Protein AF-A0A0M3QW83-F1 (afdb_monomer)

pLDDT: mean 74.71, std 22.32, range [35.09, 98.62]

Nearest PDB structures (foldseek):
  8xjg-assembly1_A  TM=4.119E-01  e=3.537E+00  Vibrio parahaemolyticus

Solvent-accessible surface area (backbone atoms only — not comparable to full-atom values): 17773 Å² total; per-residue (Å²): 131,86,78,80,81,81,48,72,65,58,54,50,51,52,52,53,48,53,60,75,64,56,71,90,42,79,88,44,48,68,60,48,36,52,51,48,39,53,52,42,42,74,74,66,51,73,90,71,43,51,70,57,52,54,51,51,50,52,53,50,52,49,52,48,53,54,50,50,53,49,28,70,74,67,72,46,96,74,73,91,52,88,60,48,66,61,51,49,50,49,57,68,72,37,82,68,80,78,79,60,81,88,68,77,71,81,79,75,80,76,78,83,85,78,86,81,93,78,86,90,79,89,79,83,85,81,88,78,91,76,90,80,80,90,86,80,92,78,88,80,82,81,81,78,86,76,84,78,77,83,76,80,91,75,79,82,88,80,78,79,82,77,80,79,75,81,76,80,75,74,81,74,77,74,75,87,74,77,76,77,80,78,86,68,90,69,77,93,80,78,80,84,82,80,78,89,84,75,76,91,86,73,75,86,64,61,62,67,62,58,52,55,56,49,53,53,52,50,50,54,50,53,51,52,53,50,53,53,51,53,52,52,52,53,52,52,52,54,52,49,54,51,51,53,52,52,51,53,51,51,53,52,49,53,52,50,52,54,54,53,62,72,75,110

Radius of gyration: 35.21 Å; Cα contacts (8 Å, |Δi|>4): 56; chains: 1; bounding box: 64×101×92 Å

InterPro domains:
  IPR044822 Myb/SANT-like DNA-binding domain 4 [PF13837] (3-89)

Secondary structure (DSSP, 8-state):
-PPP---HHHHHHHHHHHHHH--S-GGGHHHHHHHHHHHHHHTT--S--HHHHHHHHHHHHHHHHHHHHHHHHHT-S----TTHHHHHHHHHHSGGGGTSGGG------------------------------------------------------------------------S-----------TTSSSSSSSSS-TTS----HHHHHHHHHHHHHHHHHHHHHHHHHHHHHHHHHHHHHHHHHHHHHHHHHHHHHHHTT-

Structure (mmCIF, N/CA/C/O backbone):
data_AF-A0A0M3QW83-F1
#
_entry.id   AF-A0A0M3QW83-F1
#
loop_
_atom_site.group_PDB
_atom_site.id
_atom_site.type_symbol
_atom_site.label_atom_id
_atom_site.label_alt_id
_atom_site.label_comp_id
_atom_site.label_asym_id
_atom_site.label_entity_id
_atom_site.label_seq_id
_atom_site.pdbx_PDB_ins_code
_atom_site.Cartn_x
_atom_site.Cartn_y
_atom_site.Cartn_z
_atom_site.occupancy
_atom_site.B_iso_or_equiv
_atom_site.auth_seq_id
_atom_site.auth_comp_id
_atom_site.auth_asym_id
_atom_site.auth_atom_id
_atom_site.pdbx_PDB_model_num
ATOM 1 N N . MET A 1 1 ? -17.755 -19.428 21.125 1.00 67.44 1 MET A N 1
ATOM 2 C CA . MET A 1 1 ? -17.985 -18.164 20.384 1.00 67.44 1 MET A CA 1
ATOM 3 C C . MET A 1 1 ? -18.318 -18.515 18.945 1.00 67.44 1 MET A C 1
ATOM 5 O O . MET A 1 1 ? -17.541 -19.243 18.341 1.00 67.44 1 MET A O 1
ATOM 9 N N . MET A 1 2 ? -19.458 -18.065 18.415 1.00 77.12 2 MET A N 1
ATOM 10 C CA . MET A 1 2 ? -19.791 -18.289 17.003 1.00 77.12 2 MET A CA 1
ATOM 11 C C . MET A 1 2 ? -18.842 -17.475 16.113 1.00 77.12 2 MET A C 1
ATOM 13 O O . MET A 1 2 ? -18.560 -16.313 16.402 1.00 77.12 2 MET A O 1
ATOM 17 N N . SER A 1 3 ? -18.310 -18.100 15.063 1.00 85.75 3 SER A N 1
ATOM 18 C CA . SER A 1 3 ? -17.447 -17.423 14.093 1.00 85.75 3 SER A CA 1
ATOM 19 C C . SER A 1 3 ? -18.294 -16.489 13.224 1.00 85.75 3 SER A C 1
ATOM 21 O O . SER A 1 3 ? -19.297 -16.928 12.664 1.00 85.75 3 SER A O 1
ATOM 23 N N . HIS A 1 4 ? -17.911 -15.215 13.108 1.00 93.50 4 HIS A N 1
ATOM 24 C CA . HIS A 1 4 ? -18.598 -14.260 12.235 1.00 93.50 4 HIS A CA 1
ATOM 25 C C . HIS A 1 4 ? -18.466 -14.697 10.765 1.00 93.50 4 HIS A C 1
ATOM 27 O O . HIS A 1 4 ? -17.359 -14.953 10.278 1.00 93.50 4 HIS A O 1
ATOM 33 N N . LYS A 1 5 ? -19.601 -14.810 10.066 1.00 96.00 5 LYS A N 1
ATOM 34 C CA . LYS A 1 5 ? -19.665 -15.239 8.666 1.00 96.00 5 LYS A CA 1
ATOM 35 C C . LYS A 1 5 ? -19.574 -14.017 7.757 1.00 96.00 5 LYS A C 1
ATOM 37 O O . LYS A 1 5 ? -20.528 -13.265 7.649 1.00 96.00 5 LYS A O 1
ATOM 42 N N . TRP A 1 6 ? -18.438 -13.878 7.085 1.00 97.44 6 TRP A N 1
ATOM 43 C CA . TRP A 1 6 ? -18.170 -12.778 6.163 1.00 97.44 6 TRP A CA 1
ATOM 44 C C . TRP A 1 6 ? -18.958 -12.922 4.865 1.00 97.44 6 TRP A C 1
ATOM 46 O O . TRP A 1 6 ? -18.785 -13.907 4.138 1.00 97.44 6 TRP A O 1
ATOM 56 N N . SER A 1 7 ? -19.764 -11.919 4.542 1.00 97.62 7 SER A N 1
ATOM 57 C CA . SER A 1 7 ? -20.357 -11.762 3.220 1.00 97.62 7 SER A CA 1
ATOM 58 C C . SER A 1 7 ? -19.325 -11.271 2.195 1.00 97.62 7 SER A C 1
ATOM 60 O O . SER A 1 7 ? -18.239 -10.770 2.519 1.00 97.62 7 SER A O 1
ATOM 62 N N . ARG A 1 8 ? -19.678 -11.418 0.915 1.00 97.56 8 ARG A N 1
ATOM 63 C CA . ARG A 1 8 ? -18.885 -10.909 -0.211 1.00 97.56 8 ARG A CA 1
ATOM 64 C C . ARG A 1 8 ? -18.746 -9.384 -0.147 1.00 97.56 8 ARG A C 1
ATOM 66 O O . ARG A 1 8 ? -17.648 -8.866 -0.317 1.00 97.56 8 ARG A O 1
ATOM 73 N N . GLN A 1 9 ? -19.837 -8.689 0.174 1.00 97.81 9 GLN A N 1
ATOM 74 C CA . GLN A 1 9 ? -19.877 -7.231 0.282 1.00 97.81 9 GLN A CA 1
ATOM 75 C C . GLN A 1 9 ? -19.036 -6.712 1.453 1.00 97.81 9 GLN A C 1
ATOM 77 O O . GLN A 1 9 ? -18.244 -5.798 1.257 1.00 97.81 9 GLN A O 1
ATOM 82 N N . GLU A 1 10 ? -19.119 -7.334 2.632 1.00 97.88 10 GLU A N 1
ATOM 83 C CA . GLU A 1 10 ? -18.261 -6.971 3.773 1.00 97.88 10 GLU A CA 1
ATOM 84 C C . GLU A 1 10 ? -16.780 -7.211 3.470 1.00 97.88 10 GLU A C 1
ATOM 86 O O . GLU A 1 10 ? -15.928 -6.430 3.879 1.00 97.88 10 GLU A O 1
ATOM 91 N N . THR A 1 11 ? -16.459 -8.282 2.733 1.00 98.12 11 THR A N 1
ATOM 92 C CA . THR A 1 11 ? -15.077 -8.563 2.318 1.00 98.12 11 THR A CA 1
ATOM 93 C C . THR A 1 11 ? -14.560 -7.489 1.358 1.00 98.12 11 THR A C 1
ATOM 95 O O . THR A 1 11 ? -13.429 -7.035 1.511 1.00 98.12 11 THR A O 1
ATOM 98 N N . LYS A 1 12 ? -15.386 -7.055 0.399 1.00 97.69 12 LYS A N 1
ATOM 99 C CA . LYS A 1 12 ? -15.044 -5.969 -0.527 1.00 97.69 12 LYS A CA 1
ATOM 100 C C . LYS A 1 12 ? -14.844 -4.643 0.217 1.00 97.69 12 LYS A C 1
ATOM 102 O O . LYS A 1 12 ? -13.795 -4.027 0.072 1.00 97.69 12 LYS A O 1
ATOM 107 N N . MET A 1 13 ? -15.791 -4.283 1.083 1.00 97.44 13 MET A N 1
ATOM 108 C CA . MET A 1 13 ? -15.731 -3.079 1.919 1.00 97.44 13 MET A CA 1
ATOM 109 C C . MET A 1 13 ? -14.479 -3.063 2.801 1.00 97.44 13 MET A C 1
ATOM 111 O O . MET A 1 13 ? -13.807 -2.042 2.902 1.00 97.44 13 MET A O 1
ATOM 115 N N . LEU A 1 14 ? -14.117 -4.206 3.395 1.00 97.19 14 LEU A N 1
ATOM 116 C CA . LEU A 1 14 ? -12.880 -4.336 4.160 1.00 97.19 14 LEU A CA 1
ATOM 117 C C . LEU A 1 14 ? -11.655 -3.940 3.322 1.00 97.19 14 LEU A C 1
ATOM 119 O O . LEU A 1 14 ? -10.835 -3.152 3.786 1.00 97.19 14 LEU A O 1
ATOM 123 N N . LEU A 1 15 ? -11.519 -4.476 2.107 1.00 96.56 15 LEU A N 1
ATOM 124 C CA . LEU A 1 15 ? -10.373 -4.169 1.248 1.00 96.56 15 LEU A CA 1
ATOM 125 C C . LEU A 1 15 ? -10.360 -2.710 0.783 1.00 96.56 15 LEU A C 1
ATOM 127 O O . LEU A 1 15 ? -9.298 -2.094 0.779 1.00 96.56 15 LEU A O 1
ATOM 131 N N . GLU A 1 16 ? -11.517 -2.147 0.442 1.00 95.81 16 GLU A N 1
ATOM 132 C CA . GLU A 1 16 ? -11.637 -0.739 0.042 1.00 95.81 16 GLU A CA 1
ATOM 133 C C . GLU A 1 16 ? -11.193 0.20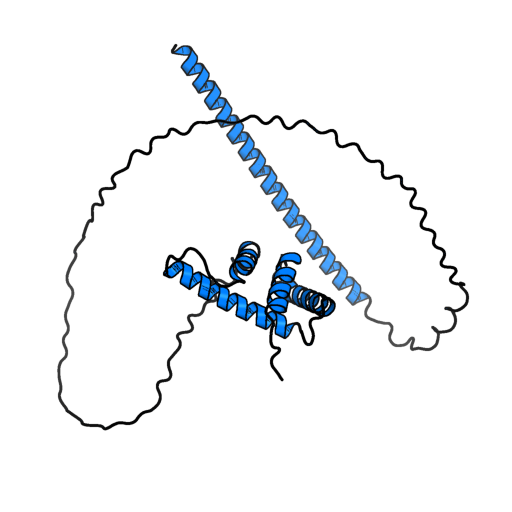6 1.166 1.00 95.81 16 GLU A C 1
ATOM 135 O O . GLU A 1 16 ? -10.403 1.115 0.923 1.00 95.81 16 GLU A O 1
ATOM 140 N N . MET A 1 17 ? -11.602 -0.052 2.414 1.00 95.94 17 MET A N 1
ATOM 141 C CA . MET A 1 17 ? -11.169 0.753 3.566 1.00 95.94 17 MET A CA 1
ATOM 142 C C . MET A 1 17 ? -9.668 0.626 3.830 1.00 95.94 17 MET A C 1
ATOM 144 O O . MET A 1 17 ? -8.999 1.598 4.173 1.00 95.94 17 MET A O 1
ATOM 148 N N . ILE A 1 18 ? -9.119 -0.575 3.659 1.00 93.94 18 ILE A N 1
ATOM 149 C CA . ILE A 1 18 ? -7.681 -0.829 3.791 1.00 93.94 18 ILE A CA 1
ATOM 150 C C . ILE A 1 18 ? -6.886 -0.017 2.760 1.00 93.94 18 ILE A C 1
ATOM 152 O O . ILE A 1 18 ? -5.864 0.567 3.117 1.00 93.94 18 ILE A O 1
ATOM 156 N N . ILE A 1 19 ? -7.369 0.041 1.516 1.00 92.81 19 ILE A N 1
ATOM 157 C CA . ILE A 1 19 ? -6.778 0.844 0.438 1.00 92.81 19 ILE A CA 1
ATOM 158 C C . ILE A 1 19 ? -6.888 2.339 0.759 1.00 92.81 19 ILE A C 1
ATOM 160 O O . ILE A 1 19 ? -5.887 3.048 0.703 1.00 92.81 19 ILE A O 1
ATOM 164 N N . ALA A 1 20 ? -8.074 2.804 1.158 1.00 93.12 20 ALA A N 1
ATOM 165 C CA . ALA A 1 20 ? -8.339 4.217 1.422 1.00 93.12 20 ALA A CA 1
ATOM 166 C C . ALA A 1 20 ? -7.492 4.791 2.570 1.00 93.12 20 ALA A C 1
ATOM 168 O O . ALA A 1 20 ? -7.039 5.930 2.499 1.00 93.12 20 ALA A O 1
ATOM 169 N N . HIS A 1 21 ? -7.259 4.011 3.630 1.00 90.19 21 HIS A N 1
ATOM 170 C CA . HIS A 1 21 ? -6.493 4.477 4.793 1.00 90.19 21 HIS A CA 1
ATOM 171 C C . HIS A 1 21 ? -4.979 4.303 4.664 1.00 90.19 21 HIS A C 1
ATOM 173 O O . HIS A 1 21 ? -4.279 4.761 5.566 1.00 90.19 21 HIS A O 1
ATOM 179 N N . ASN A 1 22 ? -4.500 3.627 3.608 1.00 81.12 22 ASN A N 1
ATOM 180 C CA . ASN A 1 22 ? -3.095 3.355 3.273 1.00 81.12 22 ASN A CA 1
ATOM 181 C C . ASN A 1 22 ? -2.114 3.498 4.461 1.00 81.12 22 ASN A C 1
ATOM 183 O O . ASN A 1 22 ? -1.425 4.514 4.600 1.00 81.12 22 ASN A O 1
ATOM 187 N N . PRO A 1 23 ? -2.071 2.523 5.381 1.00 72.88 23 PRO A N 1
ATOM 188 C CA . PRO A 1 23 ? -1.231 2.620 6.567 1.00 72.88 23 PRO A CA 1
ATOM 189 C C . PRO A 1 23 ? 0.246 2.546 6.170 1.00 72.88 23 PRO A C 1
ATOM 191 O O . PRO A 1 23 ? 0.816 1.483 5.931 1.00 72.88 23 PRO A O 1
ATOM 194 N N . THR A 1 24 ? 0.893 3.702 6.190 1.00 70.19 24 THR A N 1
ATOM 195 C CA . THR A 1 24 ? 2.319 3.871 5.892 1.00 70.19 24 THR A CA 1
ATOM 196 C C . THR A 1 24 ? 3.244 3.110 6.847 1.00 70.19 24 THR A C 1
ATOM 198 O O . THR A 1 24 ? 4.405 2.881 6.515 1.00 70.19 24 THR A O 1
ATOM 201 N N . SER A 1 25 ? 2.754 2.682 8.019 1.00 68.38 25 SER A N 1
ATOM 202 C CA . SER A 1 25 ? 3.542 1.957 9.018 1.00 68.38 25 SER A CA 1
ATOM 203 C C . SER A 1 25 ? 2.803 0.776 9.647 1.00 68.38 25 SER A C 1
ATOM 205 O O . SER A 1 25 ? 1.629 0.841 10.019 1.00 68.38 25 SER A O 1
ATOM 207 N N . LEU A 1 26 ? 3.569 -0.291 9.863 1.00 67.31 26 LEU A N 1
ATOM 208 C CA . LEU A 1 26 ? 3.203 -1.486 10.617 1.00 67.31 26 LEU A CA 1
ATOM 209 C C . LEU A 1 26 ? 2.741 -1.186 12.051 1.00 67.31 26 LEU A C 1
ATOM 211 O O . LEU A 1 26 ? 1.800 -1.816 12.536 1.00 67.31 26 LEU A O 1
ATOM 215 N N . ALA A 1 27 ? 3.350 -0.194 12.710 1.00 65.38 27 ALA A N 1
ATOM 216 C CA . ALA A 1 27 ? 2.976 0.223 14.064 1.00 65.38 27 ALA A CA 1
ATOM 217 C C . ALA A 1 27 ? 1.547 0.798 14.124 1.00 65.38 27 ALA A C 1
ATOM 219 O O . ALA A 1 27 ? 0.885 0.761 15.161 1.00 65.38 27 ALA A O 1
ATOM 220 N N . LEU A 1 28 ? 1.023 1.268 12.988 1.00 78.75 28 LEU A N 1
ATOM 221 C CA . LEU A 1 28 ? -0.320 1.834 12.878 1.00 78.75 28 LEU A CA 1
ATOM 222 C C . LEU A 1 28 ? -1.387 0.784 12.552 1.00 78.75 28 LEU A C 1
ATOM 224 O O . LEU A 1 28 ? -2.573 1.114 12.536 1.00 78.75 28 LEU A O 1
ATOM 228 N N . LYS A 1 29 ? -1.008 -0.490 12.370 1.00 84.62 29 LYS A N 1
ATOM 229 C CA . LYS A 1 29 ? -1.931 -1.573 11.998 1.00 84.62 29 LYS A CA 1
ATOM 230 C C . LYS A 1 29 ? -3.080 -1.734 12.999 1.00 84.62 29 LYS A C 1
ATOM 232 O O . LYS A 1 29 ? -4.234 -1.862 12.604 1.00 84.62 29 LYS A O 1
ATOM 237 N N . THR A 1 30 ? -2.796 -1.673 14.301 1.00 88.31 30 THR A N 1
ATOM 238 C CA . THR A 1 30 ? -3.843 -1.773 15.329 1.00 88.31 30 THR A CA 1
ATOM 239 C C . THR A 1 30 ? -4.813 -0.594 15.253 1.00 88.31 30 THR A C 1
ATOM 241 O O . THR A 1 30 ? -6.023 -0.803 15.314 1.00 88.31 30 THR A O 1
ATOM 244 N N . ARG A 1 31 ? -4.315 0.638 15.075 1.00 90.19 31 ARG A N 1
ATOM 245 C CA . ARG A 1 31 ? -5.158 1.845 14.964 1.00 90.19 31 ARG A CA 1
ATOM 246 C C . ARG A 1 31 ? -6.008 1.810 13.693 1.00 90.19 31 ARG A C 1
ATOM 248 O O . ARG A 1 31 ? -7.202 2.096 13.758 1.00 90.19 31 ARG A O 1
ATOM 255 N N . LEU A 1 32 ? -5.423 1.366 12.581 1.00 92.56 32 LEU A N 1
ATOM 256 C CA . LEU A 1 32 ? -6.129 1.120 11.327 1.00 92.56 32 LEU A CA 1
ATOM 257 C C . LEU A 1 32 ? -7.302 0.163 11.534 1.00 92.56 32 LEU A C 1
ATOM 259 O O . LEU A 1 32 ? -8.416 0.479 11.135 1.00 92.56 32 LEU A O 1
ATOM 263 N N . TRP A 1 33 ? -7.086 -0.980 12.189 1.00 95.12 33 TRP A N 1
ATOM 264 C CA . TRP A 1 33 ? -8.166 -1.943 12.393 1.00 95.12 33 TRP A CA 1
ATOM 265 C C . TRP A 1 33 ? -9.326 -1.386 13.209 1.00 95.12 33 TRP A C 1
ATOM 267 O O . TRP A 1 33 ? -10.474 -1.677 12.889 1.00 95.12 33 TRP A O 1
ATOM 277 N N . HIS A 1 34 ? -9.061 -0.554 14.215 1.00 95.81 34 HIS A N 1
ATOM 278 C CA . HIS A 1 34 ? -10.134 0.126 14.945 1.00 95.81 34 HIS A CA 1
ATOM 279 C C . HIS A 1 34 ? -10.913 1.088 14.039 1.00 95.81 34 HIS A C 1
ATOM 281 O O . HIS A 1 34 ? -12.144 1.100 14.086 1.00 95.81 34 HIS A O 1
ATOM 287 N N . LYS A 1 35 ? -10.215 1.849 13.186 1.00 95.94 35 LYS A N 1
ATOM 288 C CA . LYS A 1 35 ? -10.840 2.773 12.229 1.00 95.94 35 LYS A CA 1
ATOM 289 C C . LYS A 1 35 ? -11.711 2.030 11.213 1.00 95.94 35 LYS A C 1
ATOM 291 O O . LYS A 1 35 ? -12.885 2.355 11.073 1.00 95.94 35 LYS A O 1
ATOM 296 N N . VAL A 1 36 ? -11.172 0.971 10.608 1.00 96.62 36 VAL A N 1
ATOM 297 C CA . VAL A 1 36 ? -11.888 0.103 9.661 1.00 96.62 36 VAL A CA 1
ATOM 298 C C . VAL A 1 36 ? -13.138 -0.495 10.304 1.00 96.62 36 VAL A C 1
ATOM 300 O O . VAL A 1 36 ? -14.210 -0.437 9.716 1.00 96.62 36 VAL A O 1
ATOM 303 N N . VAL A 1 37 ? -13.043 -1.029 11.528 1.00 97.69 37 VAL A N 1
ATOM 304 C CA . VAL A 1 37 ? -14.215 -1.582 12.233 1.00 97.69 37 VAL A CA 1
ATOM 305 C C . VAL A 1 37 ? -15.286 -0.516 12.449 1.00 97.69 37 VAL A C 1
ATOM 307 O O . VAL A 1 37 ? -16.457 -0.789 12.196 1.00 97.69 37 VAL A O 1
ATOM 310 N N . LYS A 1 38 ? -14.896 0.687 12.889 1.00 97.81 38 LYS A N 1
ATOM 311 C CA . LYS A 1 38 ? -15.829 1.796 13.120 1.00 97.81 38 LYS A CA 1
ATOM 312 C C . LYS A 1 38 ? -16.557 2.186 11.831 1.00 97.81 38 LYS A C 1
ATOM 314 O O . LYS A 1 38 ? -17.774 2.320 11.839 1.00 97.81 38 LYS A O 1
ATOM 319 N N . GLU A 1 39 ? -15.833 2.323 10.725 1.00 97.50 39 GLU A N 1
ATOM 320 C CA . GLU A 1 39 ? -16.418 2.689 9.429 1.00 97.50 39 GLU A CA 1
ATOM 321 C C . GLU A 1 39 ? -17.301 1.577 8.850 1.00 97.50 39 GLU A C 1
ATOM 323 O O . GLU A 1 39 ? -18.409 1.852 8.396 1.00 97.50 39 GLU A O 1
ATOM 328 N N . MET A 1 40 ? -16.890 0.310 8.957 1.00 97.62 40 MET A N 1
ATOM 329 C CA . MET A 1 40 ? -17.731 -0.818 8.541 1.00 97.62 40 MET A CA 1
ATOM 330 C C . MET A 1 40 ? -19.041 -0.887 9.338 1.00 97.62 40 MET A C 1
ATOM 332 O O . MET A 1 40 ? -20.099 -1.157 8.769 1.00 97.62 40 MET A O 1
ATOM 336 N N . GLN A 1 41 ? -18.992 -0.616 10.646 1.00 97.56 41 GLN A N 1
ATOM 337 C CA . GLN A 1 41 ? -20.189 -0.553 11.490 1.00 97.56 41 GLN A CA 1
ATOM 338 C C . GLN A 1 41 ? -21.115 0.602 11.085 1.00 97.56 41 GLN A C 1
ATOM 340 O O . GLN A 1 41 ? -22.330 0.412 11.042 1.00 97.56 41 GLN A O 1
ATOM 345 N N . LEU A 1 42 ? -20.560 1.767 10.724 1.00 97.50 42 LEU A N 1
ATOM 346 C CA . LEU A 1 42 ? -21.335 2.899 10.197 1.00 97.50 42 LEU A CA 1
ATOM 347 C C . LEU A 1 42 ? -22.030 2.566 8.868 1.00 97.50 42 LEU A C 1
ATOM 349 O O . LEU A 1 42 ? -23.135 3.040 8.623 1.00 97.50 42 LEU 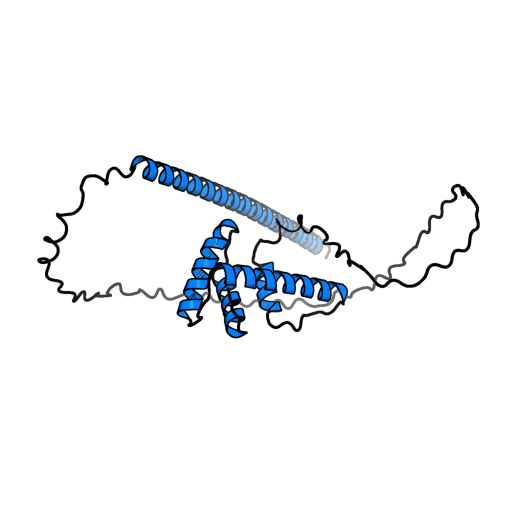A O 1
ATOM 353 N N . MET A 1 43 ? -21.428 1.707 8.043 1.00 96.94 43 MET A N 1
ATOM 354 C CA . MET A 1 43 ? -22.021 1.211 6.794 1.00 96.94 43 MET A CA 1
ATOM 355 C C . MET A 1 43 ? -23.010 0.046 6.989 1.00 96.94 43 MET A C 1
ATOM 357 O O . MET A 1 43 ? -23.455 -0.561 6.014 1.00 96.94 43 MET A O 1
ATOM 361 N N . GLY A 1 44 ? -23.373 -0.273 8.236 1.00 96.56 44 GLY A N 1
ATOM 362 C CA . GLY A 1 44 ? -24.397 -1.267 8.569 1.00 96.56 44 GLY A CA 1
ATOM 363 C C . GLY A 1 44 ? -23.876 -2.685 8.812 1.00 96.56 44 GLY A C 1
ATOM 364 O O . GLY A 1 44 ? -24.679 -3.603 8.993 1.00 96.56 44 GLY A O 1
ATOM 365 N N . ALA A 1 45 ? -22.558 -2.898 8.846 1.00 96.69 45 ALA A N 1
ATOM 366 C CA . ALA A 1 45 ? -22.006 -4.210 9.155 1.00 96.69 45 ALA A CA 1
ATOM 367 C C . ALA A 1 45 ? -22.139 -4.518 10.658 1.00 96.69 45 ALA A C 1
ATOM 369 O O . ALA A 1 45 ? -21.660 -3.776 11.518 1.00 96.69 45 ALA A O 1
ATOM 370 N N . THR A 1 46 ? -22.788 -5.633 10.999 1.00 95.44 46 THR A N 1
ATOM 371 C CA . THR A 1 46 ? -23.067 -6.001 12.398 1.00 95.44 46 THR A CA 1
ATOM 372 C C . THR A 1 46 ? -22.095 -7.066 12.902 1.00 95.44 46 THR A C 1
ATOM 374 O O . THR A 1 46 ? -21.582 -7.881 12.140 1.00 95.44 46 THR A O 1
ATOM 377 N N . ASN A 1 47 ? -21.838 -7.099 14.215 1.00 94.56 47 ASN A N 1
ATOM 378 C CA . ASN A 1 47 ? -20.994 -8.119 14.863 1.00 94.56 47 ASN A CA 1
ATOM 379 C C . ASN A 1 47 ? -19.531 -8.181 14.365 1.00 94.56 47 ASN A C 1
ATOM 381 O O . ASN A 1 47 ? -18.845 -9.196 14.543 1.00 94.56 47 ASN A O 1
ATOM 385 N N . ILE A 1 48 ? -19.032 -7.097 13.768 1.00 96.56 48 ILE A N 1
ATOM 386 C CA . ILE A 1 48 ? -17.628 -6.962 13.377 1.00 96.56 48 ILE A CA 1
ATOM 387 C C . ILE A 1 48 ? -16.817 -6.419 14.555 1.00 96.56 48 ILE A C 1
ATOM 389 O O . ILE A 1 48 ? -17.221 -5.477 15.233 1.00 96.56 48 ILE A O 1
ATOM 393 N N . ASN A 1 49 ? -15.652 -7.023 14.787 1.00 96.50 49 ASN A N 1
ATOM 394 C CA . ASN A 1 49 ? -14.669 -6.573 15.764 1.00 96.50 49 ASN A CA 1
ATOM 395 C C . ASN A 1 49 ? -13.259 -6.592 15.147 1.00 96.50 49 ASN A C 1
ATOM 397 O O . ASN A 1 49 ? -13.023 -7.226 14.115 1.00 96.50 49 ASN A O 1
ATOM 401 N N . VAL A 1 50 ? -12.310 -5.929 15.812 1.00 96.06 50 VAL A N 1
ATOM 402 C CA . VAL A 1 50 ? -10.914 -5.787 15.353 1.00 96.06 50 VAL A CA 1
ATOM 403 C C . VAL A 1 50 ? -10.251 -7.141 15.100 1.00 96.06 50 VAL A C 1
ATOM 405 O O . VAL A 1 50 ? -9.567 -7.334 14.096 1.00 96.06 50 VAL A O 1
ATOM 408 N N . ARG A 1 51 ? -10.499 -8.121 15.975 1.00 95.31 51 ARG A N 1
ATOM 409 C CA . ARG A 1 51 ? -9.922 -9.467 15.867 1.00 95.31 51 ARG A CA 1
ATOM 410 C C . ARG A 1 51 ? -10.455 -10.232 14.651 1.00 95.31 51 ARG A C 1
ATOM 412 O O . ARG A 1 51 ? -9.699 -10.968 14.020 1.00 95.31 51 ARG A O 1
ATOM 419 N N . ASN A 1 52 ? -11.737 -10.070 14.328 1.00 96.19 52 ASN A N 1
ATOM 420 C CA . ASN A 1 52 ? -12.388 -10.683 13.174 1.00 96.19 52 ASN A CA 1
ATOM 421 C C . ASN A 1 52 ? -11.826 -10.093 11.880 1.00 96.19 52 ASN A C 1
ATOM 423 O O . ASN A 1 52 ? -11.498 -10.862 10.977 1.00 96.19 52 ASN A O 1
ATOM 427 N N . VAL A 1 53 ? -11.676 -8.765 11.819 1.00 96.31 53 VAL A N 1
ATOM 428 C CA . VAL A 1 53 ? -11.079 -8.045 10.682 1.00 96.31 53 VAL A CA 1
ATOM 429 C C . VAL A 1 53 ? -9.641 -8.504 10.436 1.00 96.31 53 VAL A C 1
ATOM 431 O O . VAL A 1 53 ? -9.327 -8.969 9.341 1.00 96.31 53 VAL A O 1
ATOM 434 N N . ASP A 1 54 ? -8.784 -8.473 11.462 1.00 94.88 54 ASP A N 1
ATOM 435 C CA . ASP A 1 54 ? -7.379 -8.881 11.323 1.00 94.88 54 ASP A CA 1
ATOM 436 C C . ASP A 1 54 ? -7.245 -10.359 10.915 1.00 94.88 54 ASP A C 1
ATOM 438 O O . ASP A 1 54 ? -6.448 -10.702 10.038 1.00 94.88 54 ASP A O 1
ATOM 442 N N . ARG A 1 55 ? -8.055 -11.251 11.504 1.00 95.56 55 ARG A N 1
ATOM 443 C CA . ARG A 1 55 ? -8.085 -12.671 11.120 1.00 95.56 55 ARG A CA 1
ATOM 444 C C . ARG A 1 55 ? -8.525 -12.852 9.667 1.00 95.56 55 ARG A C 1
ATOM 446 O O . ARG A 1 55 ? -7.900 -13.623 8.942 1.00 95.56 55 ARG A O 1
ATOM 453 N N . LYS A 1 56 ? -9.587 -12.163 9.242 1.00 96.88 56 LYS A N 1
ATOM 454 C CA . LYS A 1 56 ? -10.090 -12.226 7.865 1.00 96.88 56 LYS A CA 1
ATOM 455 C C . LYS A 1 56 ? -9.033 -11.752 6.876 1.00 96.88 56 LYS A C 1
ATOM 457 O O . LYS A 1 56 ? -8.772 -12.462 5.908 1.00 96.88 56 LYS A O 1
ATOM 462 N N . PHE A 1 57 ? -8.390 -10.622 7.152 1.00 95.56 57 PHE A N 1
ATOM 463 C CA . PHE A 1 57 ? -7.337 -10.086 6.296 1.00 95.56 57 PHE A CA 1
ATOM 464 C C . PHE A 1 57 ? -6.134 -11.034 6.201 1.00 95.56 57 PHE A C 1
ATOM 466 O O . PHE A 1 57 ? -5.661 -11.314 5.103 1.00 95.56 57 PHE A O 1
ATOM 473 N N . ARG A 1 58 ? -5.688 -11.631 7.317 1.00 94.81 58 ARG A N 1
ATOM 474 C CA . ARG A 1 58 ? -4.626 -12.656 7.295 1.00 94.81 58 ARG A CA 1
ATOM 475 C C . ARG A 1 58 ? -4.988 -13.874 6.446 1.00 94.81 58 ARG A C 1
ATOM 477 O O . ARG A 1 58 ? -4.147 -14.354 5.689 1.00 94.81 58 ARG A O 1
ATOM 484 N N . ASN A 1 59 ? -6.228 -14.353 6.536 1.00 96.50 59 ASN A N 1
ATOM 485 C CA . ASN A 1 59 ? -6.696 -15.453 5.690 1.00 96.50 59 ASN A CA 1
ATOM 486 C C . ASN A 1 59 ? -6.667 -15.064 4.205 1.00 96.50 59 ASN A C 1
ATOM 488 O O . ASN A 1 59 ? -6.224 -15.856 3.381 1.00 96.50 59 ASN A O 1
ATOM 492 N N . MET A 1 60 ? -7.073 -13.837 3.868 1.00 97.12 60 MET A N 1
ATOM 493 C CA . MET A 1 60 ? -7.006 -13.331 2.494 1.00 97.12 60 MET A CA 1
ATOM 494 C C . MET A 1 60 ? -5.569 -13.183 1.996 1.00 97.12 60 MET A C 1
ATOM 496 O O . MET A 1 60 ? -5.291 -13.565 0.866 1.00 97.12 60 MET A O 1
ATOM 500 N N . MET A 1 61 ? -4.647 -12.704 2.835 1.00 95.19 61 MET A N 1
ATOM 501 C CA . MET A 1 61 ? -3.216 -12.662 2.514 1.00 95.19 61 MET A CA 1
ATOM 502 C C . MET A 1 61 ? -2.661 -14.059 2.225 1.00 95.19 61 MET A C 1
ATOM 504 O O . MET A 1 61 ? -1.895 -14.221 1.279 1.00 95.19 61 MET A O 1
ATOM 508 N N . ARG A 1 62 ? -3.074 -15.078 2.990 1.00 96.31 62 ARG A N 1
ATOM 509 C CA . ARG A 1 62 ? -2.690 -16.472 2.725 1.00 96.31 62 ARG A CA 1
ATOM 510 C C . ARG A 1 62 ? -3.207 -16.939 1.363 1.00 96.31 62 ARG A C 1
ATOM 512 O O . ARG A 1 62 ? -2.407 -17.339 0.527 1.00 96.31 62 ARG A O 1
ATOM 519 N N . THR A 1 63 ? -4.508 -16.788 1.102 1.00 96.94 63 THR A N 1
ATOM 520 C CA . THR A 1 63 ? -5.112 -17.145 -0.195 1.00 96.94 63 THR A CA 1
ATOM 521 C C . THR A 1 63 ? -4.469 -16.395 -1.363 1.00 96.94 63 THR A C 1
ATOM 523 O O . THR A 1 63 ? -4.239 -16.984 -2.415 1.00 96.94 63 THR A O 1
ATOM 526 N N . TYR A 1 64 ? -4.140 -15.114 -1.182 1.00 96.56 64 TYR A N 1
ATOM 527 C CA . TYR A 1 64 ? -3.427 -14.320 -2.179 1.00 96.56 64 TYR A CA 1
ATOM 528 C C . TYR A 1 64 ? -2.049 -14.908 -2.493 1.00 96.56 64 TYR A C 1
ATOM 530 O O . TYR A 1 64 ? -1.752 -15.138 -3.662 1.00 96.56 64 TYR A O 1
ATOM 538 N N . ARG A 1 65 ? -1.235 -15.202 -1.469 1.00 95.62 65 ARG A N 1
ATOM 539 C CA . ARG A 1 65 ? 0.095 -15.812 -1.642 1.00 95.62 65 ARG A CA 1
ATOM 540 C C . ARG A 1 65 ? 0.005 -17.176 -2.328 1.00 95.62 65 ARG A C 1
ATOM 542 O O . ARG A 1 65 ? 0.788 -17.451 -3.229 1.00 95.62 65 ARG A O 1
ATOM 549 N N . ASP A 1 66 ? -0.968 -18.003 -1.957 1.00 96.06 66 ASP A N 1
ATOM 550 C CA . ASP A 1 66 ? -1.189 -19.311 -2.589 1.00 96.06 66 ASP A CA 1
ATOM 551 C C . ASP A 1 66 ? -1.568 -19.170 -4.068 1.00 96.06 66 ASP A C 1
ATOM 553 O O . ASP A 1 66 ? -1.012 -19.857 -4.924 1.00 96.06 66 ASP A O 1
ATOM 557 N N . ASN A 1 67 ? -2.477 -18.246 -4.385 1.00 96.75 67 ASN A N 1
ATOM 558 C CA . ASN A 1 67 ? -2.869 -17.964 -5.764 1.00 96.75 67 ASN A CA 1
ATOM 559 C C . ASN A 1 67 ? -1.712 -17.379 -6.581 1.00 96.75 67 ASN A C 1
ATOM 561 O O . ASN A 1 67 ? -1.537 -17.775 -7.729 1.00 96.75 67 ASN A O 1
ATOM 565 N N . LYS A 1 68 ? -0.911 -16.484 -5.991 1.00 95.69 68 LYS A N 1
ATOM 566 C CA . LYS A 1 68 ? 0.273 -15.897 -6.628 1.00 95.69 68 LYS A CA 1
ATOM 567 C C . LYS A 1 68 ? 1.305 -16.977 -6.978 1.00 95.69 68 LYS A C 1
ATOM 569 O O . LYS A 1 68 ? 1.693 -17.068 -8.135 1.00 95.69 68 LYS A O 1
ATOM 574 N N . ARG A 1 69 ? 1.630 -17.875 -6.036 1.00 95.75 69 ARG A N 1
ATOM 575 C CA . ARG A 1 69 ? 2.515 -19.030 -6.290 1.00 95.75 69 ARG A CA 1
ATOM 576 C C . ARG A 1 69 ? 1.982 -19.934 -7.403 1.00 95.75 69 ARG A C 1
ATOM 578 O O . ARG A 1 69 ? 2.739 -20.373 -8.261 1.00 95.75 69 ARG A O 1
ATOM 585 N N . ARG A 1 70 ? 0.672 -20.207 -7.426 1.00 95.44 70 ARG A N 1
ATOM 586 C CA . ARG A 1 70 ? 0.051 -21.015 -8.494 1.00 95.44 70 ARG A CA 1
ATOM 587 C C . ARG A 1 70 ? 0.160 -20.357 -9.867 1.00 95.44 70 ARG A C 1
ATOM 589 O O . ARG A 1 70 ? 0.419 -21.062 -10.830 1.00 95.44 70 ARG A O 1
ATOM 596 N N . ILE A 1 71 ? -0.041 -19.043 -9.955 1.00 95.50 71 ILE A N 1
ATOM 597 C CA . ILE A 1 71 ? 0.119 -18.264 -11.195 1.00 95.50 71 ILE A CA 1
ATOM 598 C C . ILE A 1 71 ? 1.561 -18.359 -11.692 1.00 95.50 71 ILE A C 1
ATOM 600 O O . ILE A 1 71 ? 1.775 -18.705 -12.850 1.00 95.50 71 ILE A O 1
ATOM 604 N N . GLU A 1 72 ? 2.530 -18.122 -10.804 1.00 94.88 72 GLU A N 1
ATOM 605 C CA . GLU A 1 72 ? 3.963 -18.181 -11.119 1.00 94.88 72 GLU A CA 1
ATOM 606 C C . GLU A 1 72 ? 4.384 -19.576 -11.609 1.00 94.88 72 GLU A C 1
ATOM 608 O O . GLU A 1 72 ? 5.081 -19.687 -12.613 1.00 94.88 72 GLU A O 1
ATOM 613 N N . HIS A 1 73 ? 3.907 -20.646 -10.963 1.00 95.69 73 HIS A N 1
ATOM 614 C CA . HIS A 1 73 ? 4.229 -22.020 -11.365 1.00 95.69 73 HIS A CA 1
ATOM 615 C C . HIS A 1 73 ? 3.481 -22.505 -12.612 1.00 95.69 73 HIS A C 1
ATOM 617 O O . HIS A 1 73 ? 4.045 -23.255 -13.404 1.00 95.69 73 HIS A O 1
ATOM 623 N N . ALA A 1 74 ? 2.211 -22.132 -12.784 1.00 95.19 74 ALA A N 1
ATOM 624 C CA . ALA A 1 74 ? 1.396 -22.603 -13.904 1.00 95.19 74 ALA A CA 1
ATOM 625 C C . ALA A 1 74 ? 1.600 -21.782 -15.189 1.00 95.19 74 ALA A C 1
ATOM 627 O O . ALA A 1 74 ? 1.060 -22.154 -16.229 1.00 95.19 74 ALA A O 1
ATOM 628 N N . GLY A 1 75 ? 2.313 -20.650 -15.122 1.00 93.88 75 GLY A N 1
ATO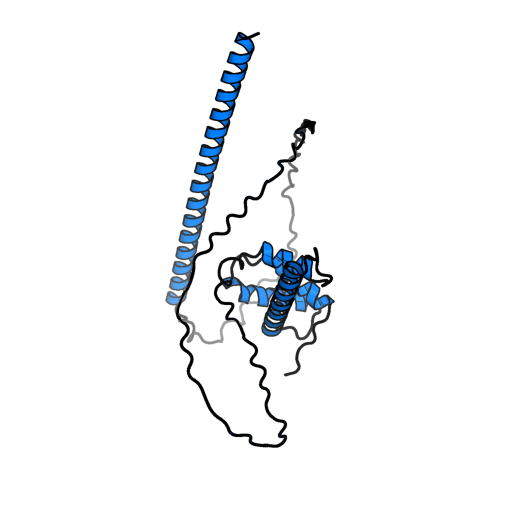M 629 C CA . GLY A 1 75 ? 2.463 -19.719 -16.246 1.00 93.88 75 GLY A CA 1
ATOM 630 C C . GLY A 1 75 ? 1.145 -19.057 -16.666 1.00 93.88 75 GLY A C 1
ATOM 631 O O . GLY A 1 75 ? 1.028 -18.548 -17.779 1.00 93.88 75 GLY A O 1
ATOM 632 N N . VAL A 1 76 ? 0.126 -19.085 -15.800 1.00 93.00 76 VAL A N 1
ATOM 633 C CA . VAL A 1 76 ? -1.177 -18.474 -16.082 1.00 93.00 76 VAL A CA 1
ATOM 634 C C . VAL A 1 76 ? -1.078 -16.981 -15.776 1.00 93.00 76 VAL A C 1
ATOM 636 O O . VAL A 1 76 ? -0.648 -16.632 -14.682 1.00 93.00 76 VAL A O 1
ATOM 639 N N . PRO A 1 77 ? -1.511 -16.081 -16.674 1.00 88.81 77 PRO A N 1
ATOM 640 C CA . PRO A 1 77 ? -1.295 -14.646 -16.490 1.00 88.81 77 PRO A CA 1
ATOM 641 C C . PRO A 1 77 ? -2.134 -14.003 -15.369 1.00 88.81 77 PRO A C 1
ATOM 643 O O . PRO A 1 77 ? -1.792 -12.915 -14.910 1.00 88.81 77 PRO A O 1
ATOM 646 N N . TYR A 1 78 ? -3.235 -14.624 -14.917 1.00 91.38 78 TYR A N 1
ATOM 647 C CA . TYR A 1 78 ? -4.143 -14.020 -13.930 1.00 91.38 78 TYR A CA 1
ATOM 648 C C . TYR A 1 78 ? -4.910 -15.032 -13.060 1.00 91.38 78 TYR A C 1
ATOM 650 O O . TYR A 1 78 ? -5.111 -16.188 -13.430 1.00 91.38 78 TYR A O 1
ATOM 658 N N . SER A 1 79 ? -5.380 -14.577 -11.888 1.00 94.69 79 SER A N 1
ATOM 659 C CA . SER A 1 79 ? -6.283 -15.341 -11.011 1.00 94.69 79 SER A CA 1
ATOM 660 C C . SER A 1 79 ? -7.740 -14.989 -11.305 1.00 94.69 79 SER A C 1
ATOM 662 O O . SER A 1 79 ? -8.083 -13.812 -11.343 1.00 94.69 79 SER A O 1
ATOM 664 N N . ASN A 1 80 ? -8.625 -15.989 -11.371 1.00 96.06 80 ASN A N 1
ATOM 665 C CA . ASN A 1 80 ? -10.083 -15.774 -11.376 1.00 96.06 80 ASN A CA 1
ATOM 666 C C . ASN A 1 80 ? -10.644 -15.386 -9.993 1.00 96.06 80 ASN A C 1
ATOM 668 O O . ASN A 1 80 ? -11.855 -15.229 -9.827 1.00 96.06 80 ASN A O 1
ATOM 672 N N . TRP A 1 81 ? -9.796 -15.280 -8.967 1.00 97.56 81 TRP A N 1
ATOM 673 C CA . TRP A 1 81 ? -10.234 -14.868 -7.642 1.00 97.56 81 TRP A CA 1
ATOM 674 C C . TRP A 1 81 ? -10.568 -13.375 -7.639 1.00 97.56 81 TRP A C 1
ATOM 676 O O . TRP A 1 81 ? -9.698 -12.531 -7.813 1.00 97.56 81 TRP A O 1
ATOM 686 N N . GLU A 1 82 ? -11.837 -13.051 -7.403 1.00 97.69 82 GLU A N 1
ATOM 687 C CA . GLU A 1 82 ? -12.383 -11.691 -7.524 1.00 97.69 82 GLU A CA 1
ATOM 688 C C . GLU A 1 82 ? -11.649 -10.607 -6.715 1.00 97.69 82 GLU A C 1
ATOM 690 O O . GLU A 1 82 ? -11.637 -9.444 -7.102 1.00 97.69 82 GLU A O 1
ATOM 695 N N . PHE A 1 83 ? -11.023 -10.983 -5.598 1.00 98.00 83 PHE A N 1
ATOM 696 C CA . PHE A 1 83 ? -10.301 -10.062 -4.721 1.00 98.00 83 PHE A CA 1
ATOM 697 C C . PHE A 1 83 ? -8.816 -9.949 -5.080 1.00 98.00 83 PHE A C 1
ATOM 699 O O . PHE A 1 83 ? -8.095 -9.178 -4.448 1.00 98.00 83 PHE A O 1
ATOM 706 N N . TYR A 1 84 ? -8.340 -10.705 -6.075 1.00 97.12 84 TYR A N 1
ATOM 707 C CA . TYR A 1 84 ? -6.933 -10.738 -6.462 1.00 97.12 84 TYR A CA 1
ATOM 708 C C . TYR A 1 84 ? -6.388 -9.360 -6.867 1.00 97.12 84 TYR A C 1
ATOM 710 O O . TYR A 1 84 ? -5.344 -9.001 -6.329 1.00 97.12 84 TYR A O 1
ATOM 718 N N . PRO A 1 85 ? -7.069 -8.542 -7.701 1.00 96.31 85 PRO A N 1
ATOM 719 C CA . PRO A 1 85 ? -6.544 -7.228 -8.082 1.00 96.31 85 PRO A CA 1
ATOM 720 C C . PRO A 1 85 ? -6.397 -6.277 -6.888 1.00 96.31 85 PRO A C 1
ATOM 722 O O . PRO A 1 85 ? -5.367 -5.626 -6.739 1.00 96.31 85 PRO A O 1
ATOM 725 N N . MET A 1 86 ? -7.386 -6.246 -5.986 1.00 96.06 86 MET A N 1
ATOM 726 C CA . MET A 1 86 ? -7.336 -5.421 -4.772 1.00 96.06 86 MET A CA 1
ATOM 727 C C . MET A 1 86 ? -6.219 -5.874 -3.829 1.00 96.06 86 MET A C 1
ATOM 729 O O . MET A 1 86 ? -5.472 -5.051 -3.311 1.00 96.06 86 MET A O 1
ATOM 733 N N . MET A 1 87 ? -6.071 -7.187 -3.628 1.00 95.69 87 MET A N 1
ATOM 734 C CA . MET A 1 87 ? -4.978 -7.735 -2.823 1.00 95.69 87 MET A CA 1
ATOM 735 C C . MET A 1 87 ? -3.619 -7.436 -3.452 1.00 95.69 87 MET A C 1
ATOM 737 O O . MET A 1 87 ? -2.695 -7.060 -2.740 1.00 95.69 87 MET A O 1
ATOM 741 N N . GLN A 1 88 ? -3.501 -7.556 -4.775 1.00 94.56 88 GLN A N 1
ATOM 742 C CA . GLN A 1 88 ? -2.277 -7.235 -5.495 1.00 94.56 88 GLN A CA 1
ATOM 743 C C . GLN A 1 88 ? -1.902 -5.766 -5.306 1.00 94.56 88 GLN A C 1
ATOM 745 O O . GLN A 1 88 ? -0.753 -5.494 -4.964 1.00 94.56 88 GLN A O 1
ATOM 750 N N . PHE A 1 89 ? -2.866 -4.856 -5.457 1.00 93.19 89 PHE A N 1
ATOM 751 C CA . PHE A 1 89 ? -2.693 -3.428 -5.199 1.00 93.19 89 PHE A CA 1
ATOM 752 C C . PHE A 1 89 ? -2.198 -3.180 -3.770 1.00 93.19 89 PHE A C 1
ATOM 754 O O . PHE A 1 89 ? -1.124 -2.615 -3.585 1.00 93.19 89 PHE A O 1
ATOM 761 N N . ILE A 1 90 ? -2.905 -3.727 -2.772 1.00 91.88 90 ILE A N 1
ATOM 762 C CA . ILE A 1 90 ? -2.508 -3.637 -1.363 1.00 91.88 90 ILE A CA 1
ATOM 763 C C . ILE A 1 90 ? -1.077 -4.148 -1.183 1.00 91.88 90 ILE A C 1
ATOM 765 O O . ILE A 1 90 ? -0.275 -3.475 -0.565 1.00 91.88 90 ILE A O 1
ATOM 769 N N . THR A 1 91 ? -0.704 -5.302 -1.737 1.00 90.38 91 THR A N 1
ATOM 770 C CA . THR A 1 91 ? 0.654 -5.839 -1.536 1.00 90.38 91 THR A CA 1
ATOM 771 C C . THR A 1 91 ? 1.764 -5.109 -2.290 1.00 90.38 91 THR A C 1
ATOM 773 O O . THR A 1 91 ? 2.915 -5.234 -1.883 1.00 90.38 91 THR A O 1
ATOM 776 N N . LYS A 1 92 ? 1.452 -4.392 -3.377 1.00 88.38 92 LYS A N 1
ATOM 777 C CA . LYS A 1 92 ? 2.433 -3.610 -4.146 1.00 88.38 92 LYS A CA 1
ATOM 778 C C . LYS A 1 92 ? 2.701 -2.256 -3.492 1.00 88.38 92 LYS A C 1
ATOM 780 O O . LYS A 1 92 ? 3.860 -1.889 -3.331 1.00 88.38 92 LYS A O 1
ATOM 785 N N . ASP A 1 93 ? 1.642 -1.559 -3.086 1.00 79.69 93 ASP A N 1
ATOM 786 C CA . ASP A 1 93 ? 1.746 -0.230 -2.472 1.00 79.69 93 ASP A CA 1
ATOM 787 C C . ASP A 1 93 ? 2.173 -0.304 -1.008 1.00 79.69 93 ASP A C 1
ATOM 789 O O . ASP A 1 93 ? 2.905 0.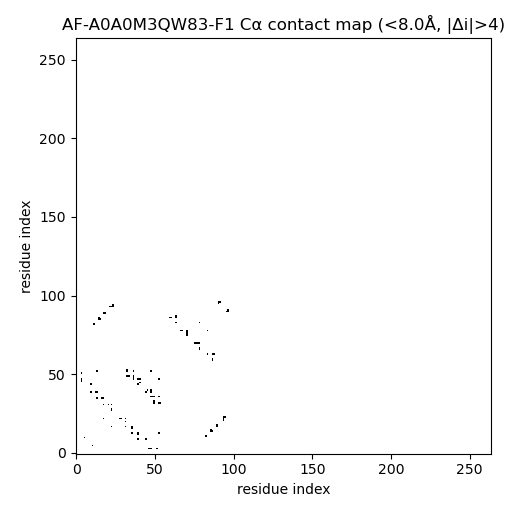546 -0.494 1.00 79.69 93 ASP A O 1
ATOM 793 N N . TRP A 1 94 ? 1.742 -1.351 -0.312 1.00 70.94 94 TRP A N 1
ATOM 794 C CA . TRP A 1 94 ? 2.077 -1.533 1.083 1.00 70.94 94 TRP A CA 1
ATOM 795 C C . TRP A 1 94 ? 3.479 -2.118 1.188 1.00 70.94 94 TRP A C 1
ATOM 797 O O . TRP A 1 94 ? 3.711 -3.284 0.868 1.00 70.94 94 TRP A O 1
ATOM 807 N N . ARG A 1 95 ? 4.412 -1.320 1.718 1.00 57.38 95 ARG A N 1
ATOM 808 C CA . ARG A 1 95 ? 5.819 -1.666 2.020 1.00 57.38 95 ARG A CA 1
ATOM 809 C C . ARG A 1 95 ? 6.011 -2.815 3.039 1.00 57.38 95 ARG A C 1
ATOM 811 O O . ARG A 1 95 ? 7.006 -2.863 3.752 1.00 57.38 95 ARG A O 1
ATOM 818 N N . PHE A 1 96 ? 5.099 -3.782 3.112 1.00 55.06 96 PHE A N 1
ATOM 819 C CA . PHE A 1 96 ? 5.329 -5.082 3.746 1.00 55.06 96 PHE A CA 1
ATOM 820 C C . PHE A 1 96 ? 6.409 -5.914 3.037 1.00 55.06 96 PHE A C 1
ATOM 822 O O . PHE A 1 96 ? 6.895 -6.882 3.615 1.00 55.06 96 PHE A O 1
ATOM 829 N N . SER A 1 97 ? 6.790 -5.541 1.812 1.00 49.78 97 SER A N 1
ATOM 830 C CA . SER A 1 97 ? 7.639 -6.345 0.927 1.00 49.78 97 SER A CA 1
ATOM 831 C C . SER A 1 97 ? 9.089 -6.559 1.387 1.00 49.78 97 SER A C 1
ATOM 833 O O . SER A 1 97 ? 9.783 -7.324 0.738 1.00 49.78 97 SER A O 1
ATOM 835 N N . ALA A 1 98 ? 9.577 -5.917 2.456 1.00 47.09 98 ALA A N 1
ATOM 836 C CA . ALA A 1 98 ? 11.009 -5.976 2.788 1.00 47.09 98 ALA A CA 1
ATOM 837 C C . ALA A 1 98 ? 11.365 -6.674 4.113 1.00 47.09 98 ALA A C 1
ATOM 839 O O . ALA A 1 98 ? 12.520 -7.040 4.295 1.00 47.09 98 ALA A O 1
ATOM 840 N N . ALA A 1 99 ? 10.422 -6.863 5.046 1.00 50.03 99 ALA A N 1
ATOM 841 C CA . ALA A 1 99 ? 10.775 -7.273 6.415 1.00 50.03 99 ALA A CA 1
ATOM 842 C C . ALA A 1 99 ? 10.268 -8.662 6.850 1.00 50.03 99 ALA A C 1
ATOM 844 O O . ALA A 1 99 ? 10.734 -9.166 7.866 1.00 50.03 99 ALA A O 1
ATOM 845 N N . ASP A 1 100 ? 9.334 -9.287 6.121 1.00 48.78 100 ASP A N 1
ATOM 846 C CA . ASP A 1 100 ? 8.680 -10.542 6.555 1.00 48.78 100 ASP A CA 1
ATOM 847 C C . ASP A 1 100 ? 8.983 -11.754 5.650 1.00 48.78 100 ASP A C 1
ATOM 849 O O . ASP A 1 100 ? 8.591 -12.876 5.962 1.00 48.78 100 ASP A O 1
ATOM 853 N N . GLU A 1 101 ? 9.718 -11.578 4.544 1.00 51.88 101 GLU A N 1
ATOM 854 C CA . GLU A 1 101 ? 10.076 -12.699 3.653 1.00 51.88 101 GLU A CA 1
ATOM 855 C C . GLU A 1 101 ? 11.096 -13.674 4.272 1.00 51.88 101 GLU A C 1
ATOM 857 O O . GLU A 1 101 ? 11.254 -14.783 3.774 1.00 51.88 101 GLU A O 1
ATOM 862 N N . SER A 1 102 ? 11.742 -13.336 5.398 1.00 51.06 102 SER A N 1
ATOM 863 C CA . SER A 1 102 ? 12.732 -14.220 6.037 1.00 51.06 102 SER A CA 1
ATOM 864 C C . SER A 1 102 ? 12.157 -15.197 7.077 1.00 51.06 102 SER A C 1
ATOM 866 O O . SER A 1 102 ? 12.932 -15.916 7.710 1.00 51.06 102 SER A O 1
ATOM 868 N N . ASN A 1 103 ? 10.838 -15.226 7.304 1.00 49.06 103 ASN A N 1
ATOM 869 C CA . ASN A 1 103 ? 10.229 -16.075 8.340 1.00 49.06 103 ASN A CA 1
ATOM 870 C C . ASN A 1 103 ? 9.265 -17.140 7.795 1.00 49.06 103 ASN A C 1
ATOM 872 O O . ASN A 1 103 ? 8.520 -17.744 8.573 1.00 49.06 103 ASN A O 1
ATOM 876 N N . ASP A 1 104 ? 9.303 -17.415 6.485 1.00 47.00 104 ASP A N 1
ATOM 877 C CA . ASP A 1 104 ? 8.607 -18.555 5.877 1.00 47.00 104 ASP A CA 1
ATOM 878 C C . ASP A 1 104 ? 9.316 -19.861 6.267 1.00 47.00 104 ASP A C 1
ATOM 880 O O . ASP A 1 104 ? 10.067 -20.475 5.512 1.00 47.00 104 ASP A O 1
ATOM 884 N N . LYS A 1 105 ? 9.132 -20.261 7.530 1.00 43.22 105 LYS A N 1
ATOM 885 C CA . LYS A 1 105 ? 9.456 -21.604 7.993 1.00 43.22 105 LYS A CA 1
ATOM 886 C C . LYS A 1 105 ? 8.551 -22.563 7.240 1.00 43.22 105 LYS A C 1
ATOM 888 O O . LYS A 1 105 ? 7.365 -22.664 7.550 1.00 43.22 105 LYS A O 1
ATOM 893 N N . THR A 1 106 ? 9.157 -23.265 6.293 1.00 40.88 106 THR A N 1
ATOM 894 C CA . THR A 1 106 ? 8.689 -24.476 5.627 1.00 40.88 106 THR A CA 1
ATOM 895 C C . TH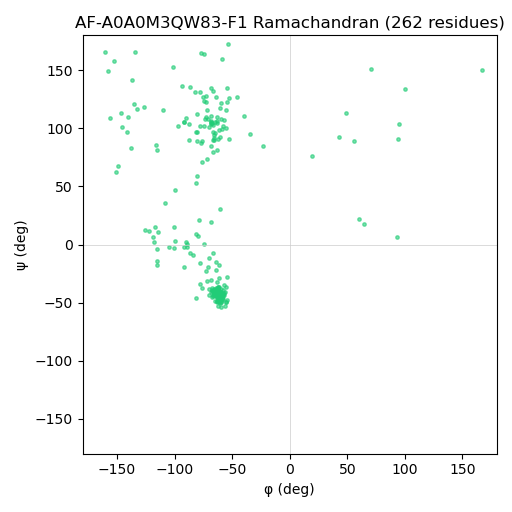R A 1 106 ? 7.902 -25.346 6.607 1.00 40.88 106 THR A C 1
ATOM 897 O O . THR A 1 106 ? 8.467 -26.103 7.397 1.00 40.88 106 THR A O 1
ATOM 900 N N . TYR A 1 107 ? 6.578 -25.204 6.595 1.00 39.06 107 TYR A N 1
ATOM 901 C CA . TYR A 1 107 ? 5.682 -26.130 7.266 1.00 39.06 107 TYR A CA 1
ATOM 902 C C . TYR A 1 107 ? 5.632 -27.376 6.386 1.00 39.06 107 TYR A C 1
ATOM 904 O O . TYR A 1 107 ? 4.849 -27.458 5.443 1.00 39.06 107 TYR A O 1
ATOM 912 N N . VAL A 1 108 ? 6.558 -28.300 6.645 1.00 37.50 108 VAL A N 1
ATOM 913 C CA . VAL A 1 108 ? 6.480 -29.665 6.133 1.00 37.50 108 VAL A CA 1
ATOM 914 C C . VAL A 1 108 ? 5.302 -30.305 6.856 1.00 37.50 108 VAL A C 1
ATOM 916 O O . VAL A 1 108 ? 5.358 -30.570 8.056 1.00 37.50 108 VAL A O 1
ATOM 919 N N . GLU A 1 109 ? 4.203 -30.456 6.130 1.00 36.91 109 GLU A N 1
ATOM 920 C CA . GLU A 1 109 ? 3.015 -31.171 6.568 1.00 36.91 109 GLU A CA 1
ATOM 921 C C . GLU A 1 109 ? 3.411 -32.649 6.716 1.00 36.91 109 GLU A C 1
ATOM 923 O O . GLU A 1 109 ? 3.487 -33.392 5.742 1.00 36.91 109 GLU A O 1
ATOM 928 N N . ALA A 1 110 ? 3.778 -33.058 7.933 1.00 35.09 110 ALA A N 1
ATOM 929 C CA . ALA A 1 110 ? 3.909 -34.466 8.268 1.00 35.09 110 ALA A CA 1
ATOM 930 C C . ALA A 1 110 ? 2.499 -35.063 8.243 1.00 35.09 110 ALA A C 1
ATOM 932 O O . ALA A 1 110 ? 1.690 -34.806 9.136 1.00 35.09 110 ALA A O 1
ATOM 933 N N . THR A 1 111 ? 2.189 -35.816 7.192 1.00 38.94 111 THR A N 1
ATOM 934 C CA . THR A 1 111 ? 1.031 -36.702 7.173 1.00 38.94 111 THR A CA 1
ATOM 935 C C . THR A 1 111 ? 1.260 -37.790 8.214 1.00 38.94 111 THR A C 1
ATOM 937 O O . THR A 1 111 ? 2.095 -38.674 8.041 1.00 38.94 111 THR A O 1
ATOM 940 N N . ASP A 1 112 ? 0.542 -37.661 9.324 1.00 37.19 112 ASP A N 1
ATOM 941 C CA . ASP A 1 112 ? 0.391 -38.661 10.374 1.00 37.19 112 ASP A CA 1
ATOM 942 C C . ASP A 1 112 ? -0.423 -39.838 9.807 1.00 37.19 112 ASP A C 1
ATOM 944 O O . ASP A 1 112 ? -1.652 -39.875 9.883 1.00 37.19 112 ASP A O 1
ATOM 948 N N . GLU A 1 113 ? 0.266 -40.765 9.139 1.00 40.50 113 GLU A N 1
ATOM 949 C CA . GLU A 1 113 ? -0.268 -42.079 8.787 1.00 40.50 113 GLU A CA 1
ATOM 950 C C . GLU A 1 113 ? -0.170 -42.989 10.011 1.00 40.50 113 GLU A C 1
ATOM 952 O O . GLU A 1 113 ? 0.810 -43.702 10.230 1.00 40.50 113 GLU A O 1
ATOM 957 N N . SER A 1 114 ? -1.226 -42.961 10.820 1.00 42.94 114 SER A N 1
ATOM 958 C CA . SER A 1 114 ? -1.468 -43.960 11.849 1.00 42.94 114 SER A CA 1
ATOM 959 C C . SER A 1 114 ? -2.667 -44.823 11.465 1.00 42.94 114 SER A C 1
ATOM 961 O O . SER A 1 114 ? -3.810 -44.369 11.460 1.00 42.94 114 SER A O 1
ATOM 963 N N . ASN A 1 115 ? -2.349 -46.104 11.262 1.00 41.38 115 ASN A N 1
ATOM 964 C CA . ASN A 1 115 ? -3.147 -47.271 11.632 1.00 41.38 115 ASN A CA 1
ATOM 965 C C . ASN A 1 115 ? -4.100 -47.872 10.583 1.00 41.38 115 ASN A C 1
ATOM 967 O O . ASN A 1 115 ? -5.302 -47.629 10.608 1.00 41.38 115 ASN A O 1
ATOM 971 N N . GLU A 1 116 ? -3.585 -48.838 9.816 1.00 37.62 116 GLU A N 1
ATOM 972 C CA . GLU A 1 116 ? -4.329 -50.075 9.552 1.00 37.62 116 GLU A CA 1
ATOM 973 C C . GLU A 1 116 ? -3.380 -51.286 9.569 1.00 37.62 116 GLU A C 1
ATOM 975 O O . GLU A 1 116 ? -2.500 -51.462 8.729 1.00 37.62 116 GLU A O 1
ATOM 98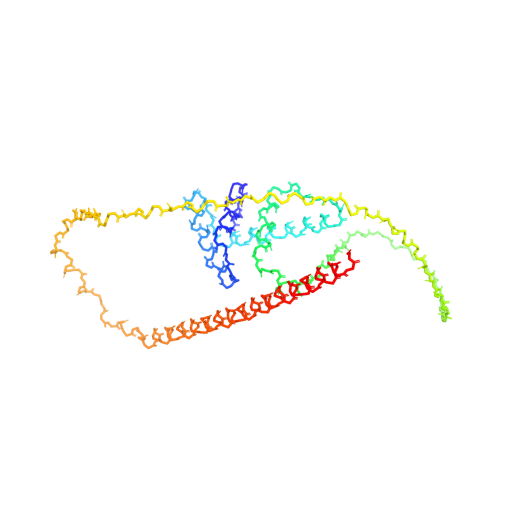0 N N . GLN A 1 117 ? -3.538 -52.104 10.613 1.00 42.31 117 GLN A N 1
ATOM 981 C CA . GLN A 1 117 ? -2.866 -53.383 10.814 1.00 42.31 117 GLN A CA 1
ATOM 982 C C . GLN A 1 117 ? -3.187 -54.346 9.669 1.00 42.31 117 GLN A C 1
ATOM 984 O O . GLN A 1 117 ? -4.341 -54.741 9.532 1.00 42.31 117 GLN A O 1
ATOM 989 N N . THR A 1 118 ? -2.185 -54.845 8.939 1.00 38.69 118 THR A N 1
ATOM 990 C CA . THR A 1 118 ? -2.314 -56.154 8.282 1.00 38.69 118 THR A CA 1
ATOM 991 C C . THR A 1 118 ? -0.975 -56.892 8.232 1.00 38.69 118 THR A C 1
ATOM 993 O O . THR A 1 118 ? -0.040 -56.470 7.570 1.00 38.69 118 THR A O 1
ATOM 996 N N . TYR A 1 119 ? -0.948 -57.992 8.984 1.00 36.09 119 TYR A N 1
ATOM 997 C CA . TYR A 1 119 ? -0.208 -59.242 8.801 1.00 36.09 119 TYR A CA 1
ATOM 998 C C . TYR A 1 119 ? 1.301 -59.214 8.482 1.00 36.09 119 TYR A C 1
ATOM 1000 O O . TYR A 1 119 ? 1.755 -58.872 7.397 1.00 36.09 119 TYR A O 1
ATOM 1008 N N . VAL A 1 120 ? 2.053 -59.714 9.462 1.00 42.38 120 VAL A N 1
ATOM 1009 C CA . VAL A 1 120 ? 3.460 -60.107 9.394 1.00 42.38 120 VAL A CA 1
ATOM 1010 C C . VAL A 1 120 ? 3.572 -61.434 8.640 1.00 42.38 120 VAL A C 1
ATOM 1012 O O . VAL A 1 120 ? 2.975 -62.420 9.067 1.00 42.38 120 VAL A O 1
ATOM 1015 N N . GLU A 1 121 ? 4.406 -61.498 7.606 1.00 39.38 121 GLU A N 1
ATOM 1016 C CA . GLU A 1 121 ? 5.076 -62.744 7.233 1.00 39.38 121 GLU A CA 1
ATOM 1017 C C . GLU A 1 121 ? 6.556 -62.439 7.001 1.00 39.38 121 GLU A C 1
ATOM 1019 O O . GLU A 1 121 ? 6.929 -61.592 6.192 1.00 39.38 121 GLU A O 1
ATOM 1024 N N . ALA A 1 122 ? 7.386 -63.057 7.837 1.00 46.28 122 ALA A N 1
ATOM 1025 C CA . ALA A 1 122 ? 8.824 -62.900 7.839 1.00 46.28 122 ALA A CA 1
ATOM 1026 C C . ALA A 1 122 ? 9.434 -63.724 6.704 1.00 46.28 122 ALA A C 1
ATOM 1028 O O . ALA A 1 122 ? 9.191 -64.927 6.618 1.00 46.28 122 ALA A O 1
ATOM 1029 N N . THR A 1 123 ? 10.307 -63.103 5.918 1.00 38.72 123 THR A N 1
ATOM 1030 C CA . THR A 1 123 ? 11.396 -63.819 5.257 1.00 38.72 123 THR A CA 1
ATOM 1031 C C . THR A 1 123 ? 12.705 -63.131 5.591 1.00 38.72 123 THR A C 1
ATOM 1033 O O . THR A 1 123 ? 12.901 -61.944 5.341 1.00 38.72 123 THR A O 1
ATOM 1036 N N . ASP A 1 124 ? 13.515 -63.945 6.246 1.00 43.22 124 ASP A N 1
ATOM 1037 C CA . ASP A 1 124 ? 14.926 -63.854 6.571 1.00 43.22 124 ASP A CA 1
ATOM 1038 C C . ASP A 1 124 ? 15.803 -63.600 5.327 1.00 43.22 124 ASP A C 1
ATOM 1040 O O . ASP A 1 124 ? 15.335 -63.732 4.197 1.00 43.22 124 ASP A O 1
ATOM 1044 N N . GLU A 1 125 ? 17.087 -63.352 5.591 1.00 42.81 125 GLU A N 1
ATOM 1045 C CA . GLU A 1 125 ? 18.243 -63.288 4.682 1.00 42.81 125 GLU A CA 1
ATOM 1046 C C . GLU A 1 125 ? 18.606 -61.870 4.181 1.00 42.81 125 GLU A C 1
ATOM 1048 O O . GLU A 1 125 ? 17.889 -61.250 3.408 1.00 42.81 125 GLU A O 1
ATOM 1053 N N . SER A 1 126 ? 19.653 -61.211 4.698 1.00 44.56 126 SER A N 1
ATOM 1054 C CA . SER A 1 126 ? 21.093 -61.555 4.720 1.00 44.56 126 SER A CA 1
ATOM 1055 C C . SER A 1 126 ? 21.833 -60.782 3.622 1.00 44.56 126 SER A C 1
ATOM 1057 O O . SER A 1 126 ? 21.432 -60.830 2.463 1.00 44.56 126 SER A O 1
ATOM 1059 N N . ASN A 1 127 ? 22.976 -60.190 4.000 1.00 40.00 127 ASN A N 1
ATOM 1060 C CA . ASN A 1 127 ? 24.043 -59.696 3.117 1.00 40.00 127 ASN A CA 1
ATOM 1061 C C . ASN A 1 127 ? 23.708 -58.438 2.277 1.00 40.00 127 ASN A C 1
ATOM 1063 O O . ASN A 1 127 ? 22.569 -58.188 1.923 1.00 40.00 127 ASN A O 1
ATOM 1067 N N . ASP A 1 128 ? 24.625 -57.557 1.890 1.00 42.94 128 ASP A N 1
ATOM 1068 C CA . ASP A 1 128 ? 26.084 -57.561 1.923 1.00 42.94 128 ASP A CA 1
ATOM 1069 C C . ASP A 1 128 ? 26.564 -56.098 1.856 1.00 42.94 128 ASP A C 1
ATOM 1071 O O . ASP A 1 128 ? 25.915 -55.242 1.242 1.00 42.94 128 ASP A O 1
ATOM 1075 N N . GLU A 1 129 ? 27.705 -55.812 2.474 1.00 52.38 129 GLU A N 1
ATOM 1076 C CA . GLU A 1 129 ? 28.398 -54.531 2.355 1.00 52.38 129 GLU A CA 1
ATOM 1077 C C . GLU A 1 129 ? 28.920 -54.355 0.920 1.00 52.38 129 GLU A C 1
ATOM 1079 O O . GLU A 1 129 ? 29.601 -55.228 0.380 1.00 52.38 129 GLU A O 1
ATOM 1084 N N . ARG A 1 130 ? 28.694 -53.190 0.298 1.00 44.19 130 ARG A N 1
ATOM 1085 C CA . ARG A 1 130 ? 29.481 -52.809 -0.882 1.00 44.19 130 ARG A CA 1
ATOM 1086 C C . ARG A 1 130 ? 29.821 -51.328 -0.916 1.00 44.19 130 ARG A C 1
ATOM 1088 O O . ARG A 1 130 ? 29.059 -50.486 -1.381 1.00 44.19 130 ARG A O 1
ATOM 1095 N N . TYR A 1 131 ? 31.035 -51.066 -0.449 1.00 46.72 131 TYR A N 1
ATOM 1096 C CA . TYR A 1 131 ? 31.899 -49.971 -0.872 1.00 46.72 131 TYR A CA 1
ATOM 1097 C C . TYR A 1 131 ? 31.918 -49.878 -2.407 1.00 46.72 131 TYR A C 1
ATOM 1099 O O . TYR A 1 131 ? 32.244 -50.866 -3.068 1.00 46.72 131 TYR A O 1
ATOM 1107 N N . VAL A 1 132 ? 31.633 -48.704 -2.976 1.00 49.06 132 VAL A N 1
ATOM 1108 C CA . VAL A 1 132 ? 32.115 -48.354 -4.319 1.00 49.06 132 VAL A CA 1
ATOM 1109 C C . VAL A 1 132 ? 32.645 -46.927 -4.292 1.00 49.06 132 VAL A C 1
ATOM 1111 O O . VAL A 1 132 ? 31.971 -45.980 -3.896 1.00 49.06 132 VAL A O 1
ATOM 1114 N N . GLU A 1 133 ? 33.916 -46.867 -4.651 1.00 40.03 133 GLU A N 1
ATOM 1115 C CA . GLU A 1 133 ? 34.830 -45.743 -4.729 1.00 40.03 133 GLU A CA 1
ATOM 1116 C C . GLU A 1 133 ? 34.574 -44.890 -5.984 1.00 40.03 133 GLU A C 1
ATOM 1118 O O . GLU A 1 133 ? 33.869 -45.291 -6.908 1.00 40.03 133 GLU A O 1
ATOM 1123 N N . ALA A 1 134 ? 35.151 -43.690 -5.967 1.00 47.84 134 ALA A N 1
ATOM 1124 C CA . ALA A 1 134 ? 34.985 -42.599 -6.916 1.00 47.84 134 ALA A CA 1
ATOM 1125 C C . ALA A 1 134 ? 35.352 -42.920 -8.375 1.00 47.84 134 ALA A C 1
ATOM 1127 O O . ALA A 1 134 ? 36.130 -43.829 -8.646 1.00 47.84 134 ALA A O 1
ATOM 1128 N N . THR A 1 135 ? 34.820 -42.103 -9.291 1.00 36.91 135 THR A N 1
ATOM 1129 C CA . THR A 1 135 ? 35.290 -41.724 -10.651 1.00 36.91 135 THR A CA 1
ATOM 1130 C C . THR A 1 135 ? 34.099 -41.025 -11.338 1.00 36.91 135 THR A C 1
ATOM 1132 O O . THR A 1 135 ? 32.957 -41.313 -11.003 1.00 36.91 135 THR A O 1
ATOM 1135 N N . ASP A 1 136 ? 34.196 -40.077 -12.259 1.00 40.00 136 ASP A N 1
ATOM 1136 C CA . ASP A 1 136 ? 35.286 -39.359 -12.908 1.00 40.00 136 ASP A CA 1
ATOM 1137 C C . ASP A 1 136 ? 34.666 -38.077 -13.500 1.00 40.00 136 ASP A C 1
ATOM 1139 O O . ASP A 1 136 ? 33.445 -37.944 -13.622 1.00 40.00 136 ASP A O 1
ATOM 1143 N N . GLU A 1 137 ? 35.526 -37.146 -13.876 1.00 48.97 137 GLU A N 1
ATOM 1144 C CA . GLU A 1 137 ? 35.239 -35.916 -14.594 1.00 48.97 137 GLU A CA 1
ATOM 1145 C C . GLU A 1 137 ? 34.474 -36.145 -15.909 1.00 48.97 137 GLU A C 1
ATOM 1147 O O . GLU A 1 137 ? 34.894 -36.907 -16.776 1.00 48.97 137 GLU A O 1
ATOM 1152 N N . SER A 1 138 ? 33.440 -35.341 -16.154 1.00 50.62 138 SER A N 1
ATOM 1153 C CA . SER A 1 138 ? 33.046 -35.014 -17.525 1.00 50.62 138 SER A CA 1
ATOM 1154 C C . SER A 1 138 ? 32.517 -33.587 -17.603 1.00 50.62 138 SER A C 1
ATOM 1156 O O . SER A 1 138 ? 31.391 -33.274 -17.223 1.00 50.62 138 SER A O 1
ATOM 1158 N N . LYS A 1 139 ? 33.399 -32.711 -18.094 1.00 52.75 139 LYS A N 1
ATOM 1159 C CA . LYS A 1 139 ? 33.106 -31.364 -18.584 1.00 52.75 139 LYS A CA 1
ATOM 1160 C C . LYS A 1 139 ? 32.264 -31.490 -19.851 1.00 52.75 139 LYS A C 1
ATOM 1162 O O . LYS A 1 139 ? 32.814 -31.758 -20.916 1.00 52.75 139 LYS A O 1
ATOM 1167 N N . GLU A 1 140 ? 30.963 -31.261 -19.752 1.00 48.88 140 GLU A N 1
ATOM 1168 C CA . GLU A 1 140 ? 30.114 -31.100 -20.929 1.00 48.88 140 GLU A CA 1
ATOM 1169 C C . GLU A 1 140 ? 29.943 -29.605 -21.210 1.00 48.88 140 GLU A C 1
ATOM 1171 O O . GLU A 1 140 ? 29.269 -28.861 -20.500 1.00 48.88 140 GLU A O 1
ATOM 1176 N N . LYS A 1 141 ? 30.693 -29.147 -22.211 1.00 49.47 141 LYS A N 1
ATOM 1177 C CA . LYS A 1 141 ? 30.711 -27.779 -22.712 1.00 49.47 141 LYS A CA 1
ATOM 1178 C C . LYS A 1 141 ? 29.618 -27.683 -23.777 1.00 49.47 141 LYS A C 1
ATOM 1180 O O . LYS A 1 141 ? 29.867 -27.971 -24.941 1.00 49.47 141 LYS A O 1
ATOM 1185 N N . THR A 1 142 ? 28.402 -27.332 -23.374 1.00 48.59 142 THR A N 1
ATOM 1186 C CA . THR A 1 142 ? 27.321 -26.987 -24.306 1.00 48.59 142 THR A CA 1
ATOM 1187 C C . THR A 1 142 ? 27.580 -25.599 -24.881 1.00 48.59 142 THR A C 1
ATOM 1189 O O . THR A 1 142 ? 27.371 -24.584 -24.217 1.00 48.59 142 THR A O 1
ATOM 1192 N N . GLU A 1 143 ? 28.081 -25.567 -26.113 1.00 50.19 143 GLU A N 1
ATOM 1193 C CA . GLU A 1 143 ? 28.100 -24.380 -26.963 1.00 50.19 143 GLU A CA 1
ATOM 1194 C C . GLU A 1 143 ? 26.668 -24.142 -27.458 1.00 50.19 143 GLU A C 1
ATOM 1196 O O . GLU A 1 143 ? 26.121 -24.922 -28.232 1.00 50.19 143 GLU A O 1
ATOM 1201 N N . VAL A 1 144 ? 26.030 -23.100 -26.921 1.00 52.06 144 VAL A N 1
ATOM 1202 C CA . VAL A 1 144 ? 24.736 -22.598 -27.390 1.00 52.06 144 VAL A CA 1
ATOM 1203 C C . VAL A 1 144 ? 25.038 -21.526 -28.429 1.00 52.06 144 VAL A C 1
ATOM 1205 O O . VAL A 1 144 ? 25.486 -20.432 -28.085 1.00 52.06 144 VAL A O 1
ATOM 1208 N N . GLU A 1 145 ? 24.828 -21.857 -29.700 1.00 51.44 145 GLU A N 1
ATOM 1209 C CA . GLU A 1 145 ? 24.751 -20.880 -30.784 1.00 51.44 145 GLU A CA 1
ATOM 1210 C C . GLU A 1 145 ? 23.474 -20.056 -30.583 1.00 51.44 145 GLU A C 1
ATOM 1212 O O . GLU A 1 145 ? 22.359 -20.546 -30.745 1.00 51.44 145 GLU A O 1
ATOM 1217 N N . VAL A 1 146 ? 23.639 -18.807 -30.147 1.00 54.59 146 VAL A N 1
ATOM 1218 C CA . VAL A 1 146 ? 22.558 -17.822 -30.107 1.00 54.59 146 VAL A CA 1
ATOM 1219 C C . VAL A 1 146 ? 22.535 -17.143 -31.470 1.00 54.59 146 VAL A C 1
ATOM 1221 O O . VAL A 1 146 ? 23.394 -16.313 -31.767 1.00 54.59 146 VAL A O 1
ATOM 1224 N N . GLU A 1 147 ? 21.567 -17.516 -32.304 1.00 59.38 147 GLU A N 1
ATOM 1225 C CA . GLU A 1 147 ? 21.193 -16.735 -33.481 1.00 59.38 147 GLU A CA 1
ATOM 1226 C C . GLU A 1 147 ? 20.662 -15.382 -32.997 1.00 59.38 147 GLU A C 1
ATOM 1228 O O . GLU A 1 147 ? 19.619 -15.283 -32.351 1.00 59.38 147 GLU A O 1
ATOM 1233 N N . VAL A 1 148 ? 21.439 -14.331 -33.246 1.00 57.94 148 VAL A N 1
ATOM 1234 C CA . VAL A 1 148 ? 21.020 -12.955 -33.001 1.00 57.94 148 VAL A CA 1
ATOM 1235 C C . VAL A 1 148 ? 20.158 -12.563 -34.195 1.00 57.94 148 VAL A C 1
ATOM 1237 O O . VAL A 1 148 ? 20.688 -12.225 -35.251 1.00 57.94 148 VAL A O 1
ATOM 1240 N N . GLU A 1 149 ? 18.836 -12.666 -34.057 1.00 59.72 149 GLU A N 1
ATOM 1241 C CA . GLU A 1 149 ? 17.925 -12.030 -35.007 1.00 59.72 149 GLU A CA 1
ATOM 1242 C C . GLU A 1 149 ? 18.180 -10.516 -34.981 1.00 59.72 149 GLU A C 1
ATOM 1244 O O . GLU A 1 149 ? 18.029 -9.856 -33.949 1.00 59.72 149 GLU A O 1
ATOM 1249 N N . GLU A 1 150 ? 18.615 -9.979 -36.122 1.00 63.75 150 GLU A N 1
ATOM 1250 C CA . GLU A 1 150 ? 18.685 -8.546 -36.392 1.00 63.75 150 GLU A CA 1
ATOM 1251 C C . GLU A 1 150 ? 17.276 -7.955 -36.260 1.00 63.75 150 GLU A C 1
ATOM 1253 O O . GLU A 1 150 ? 16.447 -8.052 -37.162 1.00 63.75 150 GLU A O 1
ATOM 1258 N N . PHE A 1 151 ? 16.989 -7.350 -35.108 1.00 51.34 151 PHE A N 1
ATOM 1259 C CA . PHE A 1 151 ? 15.818 -6.500 -34.951 1.00 51.34 151 PHE A CA 1
ATOM 1260 C C . PHE A 1 151 ? 16.073 -5.193 -35.705 1.00 51.34 151 PHE A C 1
ATOM 1262 O O . PHE A 1 151 ? 16.903 -4.376 -35.302 1.00 51.34 151 PHE A O 1
ATOM 1269 N N . ASP A 1 152 ? 15.360 -5.017 -36.815 1.00 53.69 152 ASP A N 1
ATOM 1270 C CA . ASP A 1 152 ? 15.303 -3.777 -37.580 1.00 53.69 152 ASP A CA 1
ATOM 1271 C C . ASP A 1 152 ? 14.804 -2.622 -36.689 1.00 53.69 152 ASP A C 1
ATOM 1273 O O . ASP A 1 152 ? 13.606 -2.458 -36.439 1.00 53.69 152 ASP A O 1
ATOM 1277 N N . ASP A 1 153 ? 15.746 -1.789 -36.241 1.00 55.50 153 ASP A N 1
ATOM 1278 C CA . ASP A 1 153 ? 15.525 -0.475 -35.633 1.00 55.50 153 ASP A CA 1
ATOM 1279 C C . ASP A 1 153 ? 14.877 0.466 -36.664 1.00 55.50 153 ASP A C 1
ATOM 1281 O O . ASP A 1 153 ? 15.529 1.270 -37.341 1.00 55.50 153 ASP A O 1
ATOM 1285 N N . LYS A 1 154 ? 13.557 0.348 -36.833 1.00 57.78 154 LYS A N 1
ATOM 1286 C CA . LYS A 1 154 ? 12.790 1.249 -37.698 1.00 57.78 154 LYS A CA 1
ATOM 1287 C C . LYS A 1 154 ? 11.354 1.462 -37.227 1.00 57.78 154 LYS A C 1
ATOM 1289 O O . LYS A 1 154 ? 10.412 1.112 -37.927 1.00 57.78 154 LYS A O 1
ATOM 1294 N N . LEU A 1 155 ? 11.191 2.133 -36.091 1.00 51.22 155 LEU A N 1
ATOM 1295 C CA . LEU A 1 155 ? 9.963 2.863 -35.743 1.00 51.22 155 LEU A CA 1
ATOM 1296 C C . LEU A 1 155 ? 10.377 4.206 -35.117 1.00 51.22 155 LEU A C 1
ATOM 1298 O O . LEU A 1 155 ? 10.764 4.272 -33.959 1.00 51.22 155 LEU A O 1
ATOM 1302 N N . LEU A 1 156 ? 10.682 5.200 -35.957 1.00 52.97 156 LEU A N 1
ATOM 1303 C CA . LEU A 1 156 ? 9.799 6.333 -36.286 1.00 52.97 156 LEU A CA 1
ATOM 1304 C C . LEU A 1 156 ? 9.337 7.115 -35.048 1.00 52.97 156 LEU A C 1
ATOM 1306 O O . LEU A 1 156 ? 8.303 6.851 -34.448 1.00 52.97 156 LEU A O 1
ATOM 1310 N N . LEU A 1 157 ? 10.171 8.104 -34.721 1.00 53.56 157 LEU A N 1
ATOM 1311 C CA . LEU A 1 157 ? 9.831 9.316 -33.992 1.00 53.56 157 LEU A CA 1
ATOM 1312 C C . LEU A 1 157 ? 8.719 10.064 -34.739 1.00 53.56 157 LEU A C 1
ATOM 1314 O O . LEU A 1 157 ? 8.992 10.695 -35.758 1.00 53.56 157 LEU A O 1
ATOM 1318 N N . GLU A 1 158 ? 7.510 10.038 -34.198 1.00 56.34 158 GLU A N 1
ATOM 1319 C CA . GLU A 1 158 ? 6.539 11.121 -34.348 1.00 56.34 158 GLU A CA 1
ATOM 1320 C C . GLU A 1 158 ? 6.321 11.661 -32.933 1.00 56.34 158 GLU A C 1
ATOM 1322 O O . GLU A 1 158 ? 5.513 11.161 -32.157 1.00 56.34 158 GLU A O 1
ATOM 1327 N N . ALA A 1 159 ? 7.203 12.584 -32.544 1.00 52.09 159 ALA A N 1
ATOM 1328 C CA . ALA A 1 159 ? 6.988 13.427 -31.384 1.00 52.09 159 ALA A CA 1
ATOM 1329 C C . ALA A 1 159 ? 6.074 14.558 -31.855 1.00 52.09 159 ALA A C 1
ATOM 1331 O O . ALA A 1 159 ? 6.551 15.502 -32.483 1.00 52.09 159 ALA A O 1
ATOM 1332 N N . ASP A 1 160 ? 4.776 14.410 -31.611 1.00 50.00 160 ASP A N 1
ATOM 1333 C CA . ASP A 1 160 ? 3.862 15.542 -31.628 1.00 50.00 160 ASP A CA 1
ATOM 1334 C C . ASP A 1 160 ? 4.211 16.422 -30.419 1.00 50.00 160 ASP A C 1
ATOM 1336 O O . ASP A 1 160 ? 4.082 16.025 -29.259 1.00 50.00 160 ASP A O 1
ATOM 1340 N N . GLU A 1 161 ? 4.763 17.596 -30.723 1.00 60.38 161 GLU A N 1
ATOM 1341 C CA . GLU A 1 161 ? 4.826 18.749 -29.832 1.00 60.38 161 GLU A CA 1
ATOM 1342 C C . GLU A 1 161 ? 3.386 19.235 -29.613 1.00 60.38 161 GLU A C 1
ATOM 1344 O O . GLU A 1 161 ? 2.873 20.049 -30.377 1.00 60.38 161 GLU A O 1
ATOM 1349 N N . GLU A 1 162 ? 2.708 18.709 -28.594 1.00 62.72 162 GLU A N 1
ATOM 1350 C CA . GLU A 1 162 ? 1.542 19.391 -28.032 1.00 62.72 162 GLU A CA 1
ATOM 1351 C C . GLU A 1 162 ? 2.068 20.524 -27.139 1.00 62.72 162 GLU A C 1
ATOM 1353 O O . GLU A 1 162 ? 2.599 20.298 -26.051 1.00 62.72 162 GLU A O 1
ATOM 1358 N N . GLU A 1 163 ? 2.007 21.748 -27.667 1.00 61.28 163 GLU A N 1
ATOM 1359 C CA . GLU A 1 163 ? 2.147 22.983 -26.900 1.00 61.28 163 GLU A CA 1
ATOM 1360 C C . GLU A 1 163 ? 1.027 23.014 -25.846 1.00 61.28 163 GLU A C 1
ATOM 1362 O O . GLU A 1 163 ? -0.144 23.183 -26.183 1.00 61.28 163 GLU A O 1
ATOM 1367 N N . GLU A 1 164 ? 1.368 22.811 -24.570 1.00 61.88 164 GLU A N 1
ATOM 1368 C CA . GLU A 1 164 ? 0.456 23.132 -23.471 1.00 61.88 164 GLU A CA 1
ATOM 1369 C C . GLU A 1 164 ? 0.358 24.661 -23.380 1.00 61.88 164 GLU A C 1
ATOM 1371 O O . GLU A 1 164 ? 1.273 25.335 -22.906 1.00 61.88 164 GLU A O 1
ATOM 1376 N N . GLU A 1 165 ? -0.740 25.198 -23.914 1.00 65.12 165 GLU A N 1
ATOM 1377 C CA . GLU A 1 165 ? -1.216 26.551 -23.640 1.00 65.12 165 GLU A CA 1
ATOM 1378 C C . GLU A 1 165 ? -1.348 26.709 -22.116 1.00 65.12 165 GLU A C 1
ATOM 1380 O O . GLU A 1 165 ? -2.030 25.928 -21.448 1.00 65.12 165 GLU A O 1
ATOM 1385 N N . GLU A 1 166 ? -0.644 27.697 -21.561 1.00 55.34 166 GLU A N 1
ATOM 1386 C CA . GLU A 1 166 ? -0.808 28.140 -20.180 1.00 55.34 166 GLU A CA 1
ATOM 1387 C C . GLU A 1 166 ? -2.216 28.738 -20.050 1.00 55.34 166 GLU A C 1
ATOM 1389 O O . GLU A 1 166 ? -2.429 29.919 -20.320 1.00 55.34 166 GLU A O 1
ATOM 1394 N N . ASP A 1 167 ? -3.194 27.911 -19.673 1.00 51.69 167 ASP A N 1
ATOM 1395 C CA . ASP A 1 167 ? -4.481 28.402 -19.194 1.00 51.69 167 ASP A CA 1
ATOM 1396 C C . ASP A 1 167 ? -4.215 29.198 -17.908 1.00 51.69 167 ASP A C 1
ATOM 1398 O O . ASP A 1 167 ? -3.916 28.650 -16.843 1.00 51.69 167 ASP A O 1
ATOM 1402 N N . ASP A 1 168 ? -4.278 30.522 -18.050 1.00 52.84 168 ASP A N 1
ATOM 1403 C CA . ASP A 1 168 ? -4.379 31.500 -16.977 1.00 52.84 168 ASP A CA 1
ATOM 1404 C C . ASP A 1 168 ? -5.561 31.116 -16.068 1.00 52.84 168 ASP A C 1
ATOM 1406 O O . ASP A 1 168 ? -6.706 31.513 -16.298 1.00 52.84 168 ASP A O 1
ATOM 1410 N N . ASP A 1 169 ? -5.289 30.318 -15.031 1.00 51.75 169 ASP A N 1
ATOM 1411 C CA . ASP A 1 169 ? -6.238 30.041 -13.958 1.00 51.75 169 ASP A CA 1
ATOM 1412 C C . ASP A 1 169 ? -6.572 31.364 -13.260 1.00 51.75 169 ASP A C 1
ATOM 1414 O O . ASP A 1 169 ? -5.843 31.866 -12.394 1.00 51.75 169 ASP A O 1
ATOM 1418 N N . ASP A 1 170 ? -7.710 31.923 -13.669 1.00 51.22 170 ASP A N 1
ATOM 1419 C CA . ASP A 1 170 ? -8.450 32.962 -12.980 1.00 51.22 170 ASP A CA 1
ATOM 1420 C C . ASP A 1 170 ? -8.418 32.682 -11.474 1.00 51.22 170 ASP A C 1
ATOM 1422 O O . ASP A 1 170 ? -9.031 31.741 -10.960 1.00 51.22 170 ASP A O 1
ATOM 1426 N N . VAL A 1 171 ? -7.696 33.537 -10.750 1.00 51.97 171 VAL A N 1
ATOM 1427 C CA . VAL A 1 171 ? -7.749 33.626 -9.295 1.00 51.97 171 VAL A CA 1
ATOM 1428 C C . VAL A 1 171 ? -9.187 33.978 -8.935 1.00 51.97 171 VAL A C 1
ATOM 1430 O O . VAL A 1 171 ? -9.576 35.146 -8.897 1.00 51.97 171 VAL A O 1
ATOM 1433 N N . VAL A 1 172 ? -10.002 32.954 -8.691 1.00 54.38 172 VAL A N 1
ATOM 1434 C CA . VAL A 1 172 ? -11.320 33.110 -8.090 1.00 54.38 172 VAL A CA 1
ATOM 1435 C C . VAL A 1 172 ? -11.068 33.623 -6.679 1.00 54.38 172 VAL A C 1
ATOM 1437 O O . VAL A 1 172 ? -10.755 32.859 -5.766 1.00 54.38 172 VAL A O 1
ATOM 1440 N N . CYS A 1 173 ? -11.148 34.941 -6.514 1.00 58.66 173 CYS A N 1
ATOM 1441 C CA . CYS A 1 173 ? -11.278 35.583 -5.219 1.00 58.66 173 CYS A CA 1
ATOM 1442 C C . CYS A 1 173 ? -12.512 34.971 -4.551 1.00 58.66 173 CYS A C 1
ATOM 1444 O O . CYS A 1 173 ? -13.644 35.292 -4.905 1.00 58.66 173 CYS A O 1
ATOM 1446 N N . ILE A 1 174 ? -12.295 34.023 -3.643 1.00 52.06 174 ILE A N 1
ATOM 1447 C CA . ILE A 1 174 ? -13.339 33.563 -2.740 1.00 52.06 174 ILE A CA 1
ATOM 1448 C C . ILE A 1 174 ? -13.612 34.763 -1.841 1.00 52.06 174 ILE A C 1
ATOM 1450 O O . ILE A 1 174 ? -12.785 35.108 -1.002 1.00 52.06 174 ILE A O 1
ATOM 1454 N N . ASP A 1 175 ? -14.727 35.442 -2.094 1.00 50.19 175 ASP A N 1
ATOM 1455 C CA . ASP A 1 175 ? -15.216 36.519 -1.247 1.00 50.19 175 ASP A CA 1
ATOM 1456 C C . ASP A 1 175 ? -15.352 35.984 0.191 1.00 50.19 175 ASP A C 1
ATOM 1458 O O . ASP A 1 175 ? -16.147 35.082 0.465 1.00 50.19 175 ASP A O 1
ATOM 1462 N N . ASP A 1 176 ? -14.552 36.540 1.103 1.00 54.41 176 ASP A N 1
ATOM 1463 C CA . ASP A 1 176 ? -14.441 36.192 2.530 1.00 54.41 176 ASP A CA 1
ATOM 1464 C C . ASP A 1 176 ? -15.699 36.544 3.366 1.00 54.41 176 ASP A C 1
ATOM 1466 O O . ASP A 1 176 ? -15.655 36.591 4.596 1.00 54.41 176 ASP A O 1
ATOM 1470 N N . ASP A 1 177 ? -16.859 36.729 2.736 1.00 56.00 177 ASP A N 1
ATOM 1471 C CA . ASP A 1 177 ? -18.098 37.164 3.389 1.00 56.00 177 ASP A CA 1
ATOM 1472 C C . ASP A 1 177 ? -19.054 35.992 3.677 1.00 56.00 177 ASP A C 1
ATOM 1474 O O . ASP A 1 177 ? -20.265 36.052 3.435 1.00 56.00 177 ASP A O 1
ATOM 1478 N N . ILE A 1 178 ? -18.536 34.898 4.247 1.00 53.62 178 ILE A N 1
ATOM 1479 C CA . ILE A 1 178 ? -19.403 33.915 4.912 1.00 53.62 178 ILE A CA 1
ATOM 1480 C C . ILE A 1 178 ? -19.789 34.491 6.278 1.00 53.62 178 ILE A C 1
ATOM 1482 O O . ILE A 1 178 ? -19.162 34.218 7.303 1.00 53.62 178 ILE A O 1
ATOM 1486 N N . GLU A 1 179 ? -20.865 35.280 6.297 1.00 62.53 179 GLU A N 1
ATOM 1487 C CA . GLU A 1 179 ? -21.597 35.609 7.520 1.00 62.53 179 GLU A CA 1
ATOM 1488 C C . GLU A 1 179 ? -22.172 34.317 8.125 1.00 62.53 179 GLU A C 1
ATOM 1490 O O . GLU A 1 179 ? -23.286 33.879 7.818 1.00 62.53 179 GLU A O 1
ATOM 1495 N N . ILE A 1 180 ? -21.402 33.682 9.010 1.00 55.41 180 ILE A N 1
ATOM 1496 C CA . ILE A 1 180 ? -21.906 32.628 9.888 1.00 55.41 180 ILE A CA 1
ATOM 1497 C C . ILE A 1 180 ? -22.895 33.293 10.848 1.00 55.41 180 ILE A C 1
ATOM 1499 O O . ILE A 1 180 ? -22.512 33.860 11.869 1.00 55.41 180 ILE A O 1
ATOM 1503 N N . LYS A 1 181 ? -24.187 33.221 10.520 1.00 51.09 181 LYS A N 1
ATOM 1504 C CA . LYS A 1 181 ? -25.270 33.547 11.452 1.00 51.09 181 LYS A CA 1
ATOM 1505 C C . LYS A 1 181 ? -25.268 32.526 12.583 1.00 51.09 181 LYS A C 1
ATOM 1507 O O . LYS A 1 181 ? -25.886 31.466 12.492 1.00 51.09 181 LYS A O 1
ATOM 1512 N N . SER A 1 182 ? -24.526 32.828 13.640 1.00 53.09 182 SER A N 1
ATOM 1513 C CA . SER A 1 182 ? -24.592 32.114 14.908 1.00 53.09 182 SER A CA 1
ATOM 1514 C C . SER A 1 182 ? -25.854 32.537 15.667 1.00 53.09 182 SER A C 1
ATOM 1516 O O . SER A 1 182 ? -25.768 33.218 16.685 1.00 53.09 182 SER A O 1
ATOM 1518 N N . ASP A 1 183 ? -27.023 32.120 15.181 1.00 48.91 183 ASP A N 1
ATOM 1519 C CA . ASP A 1 183 ? -28.296 32.225 15.910 1.00 48.91 183 ASP A CA 1
ATOM 1520 C C . ASP A 1 183 ? -28.404 31.071 16.924 1.00 48.91 183 ASP A C 1
ATOM 1522 O O . ASP A 1 183 ? -29.297 30.224 16.864 1.00 48.91 183 ASP A O 1
ATOM 1526 N N . ILE A 1 184 ? -27.444 31.000 17.848 1.00 52.34 184 ILE A N 1
ATOM 1527 C CA . ILE A 1 184 ? -27.536 30.148 19.036 1.00 52.34 184 ILE A CA 1
ATOM 1528 C C . ILE A 1 184 ? -27.559 31.077 20.247 1.00 52.34 184 ILE A C 1
ATOM 1530 O O . ILE A 1 184 ? -26.548 31.303 20.910 1.00 52.34 184 ILE A O 1
ATOM 1534 N N . ASP A 1 185 ? -28.749 31.609 20.523 1.00 56.53 185 ASP A N 1
ATOM 1535 C CA . ASP A 1 185 ? -29.111 32.199 21.811 1.00 56.53 185 ASP A CA 1
ATOM 1536 C C . ASP A 1 185 ? -29.149 31.085 22.870 1.00 56.53 185 ASP A C 1
ATOM 1538 O O . ASP A 1 185 ? -30.199 30.542 23.221 1.00 56.53 185 ASP A O 1
ATOM 1542 N N . LEU A 1 186 ? -27.975 30.692 23.361 1.00 55.91 186 LEU A N 1
ATOM 1543 C CA . LEU A 1 186 ? -27.855 29.946 24.608 1.00 55.91 186 LEU A CA 1
ATOM 1544 C C . LEU A 1 186 ? -27.658 30.959 25.734 1.00 55.91 186 LEU A C 1
ATOM 1546 O O . LEU A 1 186 ? -26.587 31.548 25.880 1.00 55.91 186 LEU A O 1
ATOM 1550 N N . GLU A 1 187 ? -28.716 31.169 26.518 1.00 56.19 187 GLU A N 1
ATOM 1551 C CA . GLU A 1 187 ? -28.686 32.029 27.699 1.00 56.19 187 GLU A CA 1
ATOM 1552 C C . GLU A 1 187 ? -27.535 31.623 28.652 1.00 56.19 187 GLU A C 1
ATOM 1554 O O . GLU A 1 187 ? -27.451 30.463 29.068 1.00 56.19 187 GLU A O 1
ATOM 1559 N N . PRO A 1 188 ? -26.643 32.554 29.042 1.00 52.16 188 PRO A N 1
ATOM 1560 C CA . PRO A 1 188 ? -25.408 32.239 29.768 1.00 52.16 188 PRO A CA 1
ATOM 1561 C C . PRO A 1 188 ? -25.584 31.963 31.277 1.00 52.16 188 PRO A C 1
ATOM 1563 O O . PRO A 1 188 ? -24.624 32.078 32.037 1.00 52.16 188 PRO A O 1
ATOM 1566 N N . THR A 1 189 ? -26.775 31.601 31.761 1.00 50.88 189 THR A N 1
ATOM 1567 C CA . THR A 1 189 ? -27.098 31.673 33.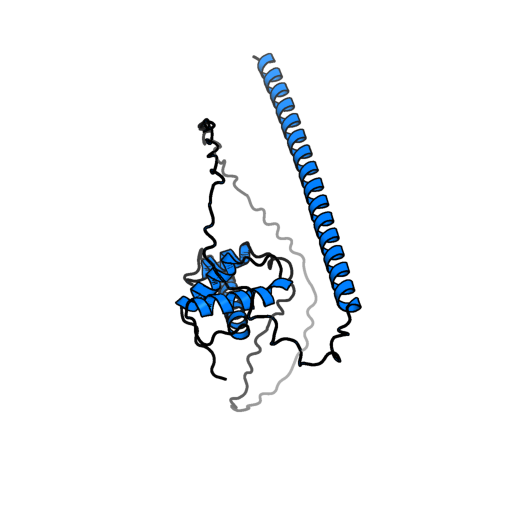203 1.00 50.88 189 THR A CA 1
ATOM 1568 C C . THR A 1 189 ? -27.445 30.356 33.904 1.00 50.88 189 THR A C 1
ATOM 1570 O O . THR A 1 189 ? -27.743 30.395 35.093 1.00 50.88 189 THR A O 1
ATOM 1573 N N . GLN A 1 190 ? -27.333 29.181 33.267 1.00 51.56 190 GLN A N 1
ATOM 1574 C CA . GLN A 1 190 ? -27.680 27.900 33.929 1.00 51.56 190 GLN A CA 1
ATOM 1575 C C . GLN A 1 190 ? -26.578 26.826 34.004 1.00 51.56 190 GLN A C 1
ATOM 1577 O O . GLN A 1 190 ? -26.854 25.701 34.408 1.00 51.56 190 GLN A O 1
ATOM 1582 N N . ILE A 1 191 ? -25.314 27.142 33.698 1.00 51.84 191 ILE A N 1
ATOM 1583 C CA . ILE A 1 191 ? -24.211 26.150 33.776 1.00 51.84 191 ILE A CA 1
ATOM 1584 C C . ILE A 1 191 ? -23.367 26.297 35.063 1.00 51.84 191 ILE A C 1
ATOM 1586 O O . ILE A 1 191 ? -22.494 25.482 35.341 1.00 51.84 191 ILE A O 1
ATOM 1590 N N . MET A 1 192 ? -23.645 27.291 35.914 1.00 49.12 192 MET A N 1
ATOM 1591 C CA . MET A 1 192 ? -22.771 27.609 37.054 1.00 49.12 192 MET A CA 1
ATOM 1592 C C . MET A 1 192 ? -23.088 26.859 38.365 1.00 49.12 192 MET A C 1
ATOM 1594 O O . MET A 1 192 ? -22.382 27.066 39.346 1.00 49.12 192 MET A O 1
ATOM 1598 N N . GLU A 1 193 ? -24.095 25.975 38.415 1.00 50.28 193 GLU A N 1
ATOM 1599 C CA . GLU A 1 193 ? -24.568 25.409 39.699 1.00 50.28 193 GLU A CA 1
ATOM 1600 C C . GLU A 1 193 ? -24.423 23.882 39.868 1.00 50.28 193 GLU A C 1
ATOM 1602 O O . GLU A 1 193 ? -24.759 23.348 40.921 1.00 50.28 193 GLU A O 1
ATOM 1607 N N . HIS A 1 194 ? -23.845 23.155 38.901 1.00 48.88 194 HIS A N 1
ATOM 1608 C CA . HIS A 1 194 ? -23.697 21.688 38.998 1.00 48.88 194 HIS A CA 1
ATOM 1609 C C . HIS A 1 194 ? -22.256 21.152 39.094 1.00 48.88 194 HIS A C 1
ATOM 1611 O O . HIS A 1 194 ? -22.063 19.940 39.040 1.00 48.88 194 HIS A O 1
ATOM 1617 N N . ALA A 1 195 ? -21.242 22.002 39.298 1.00 49.78 195 ALA A N 1
ATOM 1618 C CA . ALA A 1 195 ? -19.838 21.561 39.325 1.00 49.78 195 ALA A CA 1
ATOM 1619 C C . ALA A 1 195 ? -19.170 21.483 40.718 1.00 49.78 195 ALA A C 1
ATOM 1621 O O . ALA A 1 195 ? -18.030 21.043 40.799 1.00 49.78 195 ALA A O 1
ATOM 1622 N N . ASN A 1 196 ? -19.845 21.852 41.815 1.00 51.50 196 ASN A N 1
ATOM 1623 C CA . ASN A 1 196 ? -19.189 22.022 43.127 1.00 51.50 196 ASN A CA 1
ATOM 1624 C C . ASN A 1 196 ? -19.506 20.943 44.178 1.00 51.50 196 ASN A C 1
ATOM 1626 O O . ASN A 1 196 ? -19.597 21.258 45.359 1.00 51.50 196 ASN A O 1
ATOM 1630 N N . THR A 1 197 ? -19.677 19.674 43.796 1.00 55.12 197 THR A N 1
ATOM 1631 C CA . THR A 1 197 ? -19.745 18.570 44.781 1.00 55.12 197 THR A CA 1
ATOM 1632 C C . THR A 1 197 ? -19.233 17.242 44.210 1.00 55.12 197 THR A C 1
ATOM 1634 O O . THR A 1 197 ? -19.978 16.274 44.105 1.00 55.12 197 THR A O 1
ATOM 1637 N N . ALA A 1 198 ? -17.957 17.168 43.830 1.00 50.25 198 ALA A N 1
ATOM 1638 C CA . ALA A 1 198 ? -17.270 15.880 43.702 1.00 50.25 198 ALA A CA 1
ATOM 1639 C C . ALA A 1 198 ? -15.749 16.055 43.839 1.00 50.25 198 ALA A C 1
ATOM 1641 O O . ALA A 1 198 ? -15.114 16.600 42.943 1.00 50.25 198 ALA A O 1
ATOM 1642 N N . ASP A 1 199 ? -15.222 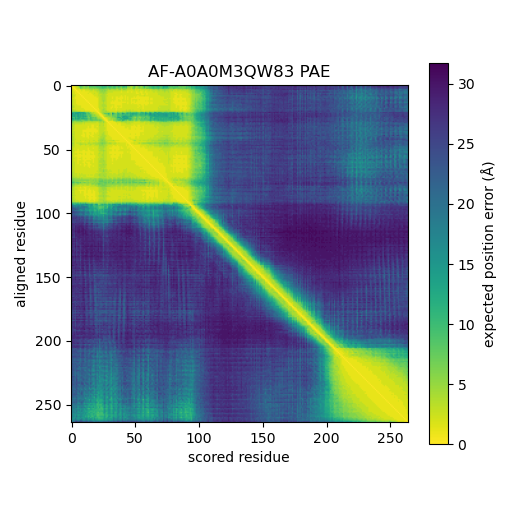15.577 44.969 1.00 54.97 199 ASP A N 1
ATOM 1643 C CA . ASP A 1 199 ? -13.838 15.149 45.214 1.00 54.97 199 ASP A CA 1
ATOM 1644 C C . ASP A 1 199 ? -12.696 16.014 44.656 1.00 54.97 199 ASP A C 1
ATOM 1646 O O . ASP A 1 199 ? -12.157 15.771 43.576 1.00 54.97 199 ASP A O 1
ATOM 1650 N N . ASP A 1 200 ? -12.228 16.938 45.496 1.00 53.59 200 ASP A N 1
ATOM 1651 C CA . ASP A 1 200 ? -10.945 17.643 45.354 1.00 53.59 200 ASP A CA 1
ATOM 1652 C C . ASP A 1 200 ? -9.726 16.810 45.827 1.00 53.59 200 ASP A C 1
ATOM 1654 O O . ASP A 1 200 ? -8.608 17.314 45.852 1.00 53.59 200 ASP A O 1
ATOM 1658 N N . GLU A 1 201 ? -9.887 15.525 46.173 1.00 56.50 201 GLU A N 1
ATOM 1659 C CA . GLU A 1 201 ? -8.801 14.689 46.733 1.00 56.50 201 GLU A CA 1
ATOM 1660 C C . GLU A 1 201 ? -8.099 13.747 45.729 1.00 56.50 201 GLU A C 1
ATOM 1662 O O . GLU A 1 201 ? -7.197 13.008 46.114 1.00 56.50 201 GLU A O 1
ATOM 1667 N N . ALA A 1 202 ? -8.444 13.777 44.434 1.00 54.78 202 ALA A N 1
ATOM 1668 C CA . ALA A 1 202 ? -7.852 12.875 43.426 1.00 54.78 202 ALA A CA 1
ATOM 1669 C C . ALA A 1 202 ? -7.237 13.570 42.193 1.00 54.78 202 ALA A C 1
ATOM 1671 O O . ALA A 1 202 ? -6.942 12.907 41.197 1.00 54.78 202 ALA A O 1
ATOM 1672 N N . ARG A 1 203 ? -7.041 14.897 42.225 1.00 54.81 203 ARG A N 1
ATOM 1673 C CA . ARG A 1 203 ? -6.526 15.683 41.083 1.00 54.81 203 ARG A CA 1
ATOM 1674 C C . ARG A 1 203 ? -5.039 16.055 41.136 1.00 54.81 203 ARG A C 1
ATOM 1676 O O . ARG A 1 203 ? -4.605 16.822 40.287 1.00 54.81 203 ARG A O 1
ATOM 1683 N N . ASP A 1 204 ? -4.245 15.419 41.993 1.00 55.66 204 ASP A N 1
ATOM 1684 C CA . ASP A 1 204 ? -2.790 15.303 41.785 1.00 55.66 204 ASP A CA 1
ATOM 1685 C C . ASP A 1 204 ? -2.498 14.147 40.809 1.00 55.66 204 ASP A C 1
ATOM 1687 O O . ASP A 1 204 ? -1.759 13.205 41.089 1.00 55.66 204 ASP A O 1
ATOM 1691 N N . VAL A 1 205 ? -3.151 14.176 39.642 1.00 60.38 205 VAL A N 1
ATOM 1692 C CA . VAL A 1 205 ? -2.756 13.324 38.519 1.00 60.38 205 VAL A CA 1
ATOM 1693 C C . VAL A 1 205 ? -1.443 13.897 38.008 1.00 60.38 205 VAL A C 1
ATOM 1695 O O . VAL A 1 205 ? -1.465 14.979 37.431 1.00 60.38 205 VAL A O 1
ATOM 1698 N N . ASP A 1 206 ? -0.346 13.175 38.264 1.00 62.97 206 ASP A N 1
ATOM 1699 C CA . ASP A 1 206 ? 1.045 13.417 37.849 1.00 62.97 206 ASP A CA 1
ATOM 1700 C C . ASP A 1 206 ? 1.172 14.303 36.600 1.00 62.97 206 ASP A C 1
ATOM 1702 O O . ASP A 1 206 ? 1.322 13.835 35.465 1.00 62.97 206 ASP A O 1
ATOM 1706 N N . ILE A 1 207 ? 1.145 15.616 36.818 1.00 66.31 207 ILE A N 1
ATOM 1707 C CA . ILE A 1 207 ? 1.386 16.627 35.789 1.00 66.31 207 ILE A CA 1
ATOM 1708 C C . ILE A 1 207 ? 2.769 16.377 35.163 1.00 66.31 207 ILE A C 1
ATOM 1710 O O . ILE A 1 207 ? 2.937 16.482 33.948 1.00 66.31 207 ILE A O 1
ATOM 1714 N N . ASP A 1 208 ? 3.721 15.913 35.973 1.00 69.19 208 ASP A N 1
ATOM 1715 C CA . ASP A 1 208 ? 5.078 15.555 35.565 1.00 69.19 208 ASP A CA 1
ATOM 1716 C C . ASP A 1 208 ? 5.116 14.400 34.546 1.00 69.19 208 ASP A C 1
ATOM 1718 O O . ASP A 1 208 ? 5.904 14.433 33.597 1.00 69.19 208 ASP A O 1
ATOM 1722 N N . ALA A 1 209 ? 4.222 13.409 34.657 1.00 71.88 209 ALA A N 1
ATOM 1723 C CA . ALA A 1 209 ? 4.144 12.310 33.690 1.00 71.88 209 ALA A CA 1
ATOM 1724 C C . ALA A 1 209 ? 3.562 12.763 32.338 1.00 71.88 209 ALA A C 1
ATOM 1726 O O . ALA A 1 209 ? 3.938 12.240 31.285 1.00 71.88 209 ALA A O 1
ATOM 1727 N N . ALA A 1 210 ? 2.658 13.749 32.342 1.00 71.25 210 ALA A N 1
ATOM 1728 C CA . ALA A 1 210 ? 2.118 14.329 31.114 1.00 71.25 210 ALA A CA 1
ATOM 1729 C C . ALA A 1 210 ? 3.172 15.158 30.354 1.00 71.25 210 ALA A C 1
ATOM 1731 O O . ALA A 1 210 ? 3.233 15.074 29.125 1.00 71.25 210 ALA A O 1
ATOM 1732 N N . TYR A 1 211 ? 4.032 15.896 31.067 1.00 74.38 211 TYR A N 1
ATOM 1733 C CA . TYR A 1 211 ? 5.135 16.649 30.457 1.00 74.38 211 TYR A CA 1
ATOM 1734 C C . TYR A 1 211 ? 6.216 15.737 29.861 1.00 74.38 211 TYR A C 1
ATOM 1736 O O . TYR A 1 211 ? 6.654 15.988 28.738 1.00 74.38 211 TYR A O 1
ATOM 1744 N N . GLY A 1 212 ? 6.574 14.636 30.533 1.00 77.38 212 GLY A N 1
ATOM 1745 C CA . GLY A 1 212 ? 7.558 13.682 30.000 1.00 77.38 212 GLY A CA 1
ATOM 1746 C C . GLY A 1 212 ? 7.140 13.055 28.661 1.00 77.38 212 GLY A C 1
ATOM 1747 O O . GLY A 1 212 ? 7.942 12.962 27.734 1.00 77.38 212 GLY A O 1
ATOM 1748 N N . ASN A 1 213 ? 5.857 12.704 28.511 1.00 78.62 213 ASN A N 1
ATOM 1749 C CA . ASN A 1 213 ? 5.334 12.167 27.248 1.00 78.62 213 ASN A CA 1
ATOM 1750 C C . ASN A 1 213 ? 5.315 13.212 26.115 1.00 78.62 213 ASN A C 1
ATOM 1752 O O . ASN A 1 213 ? 5.431 12.853 24.942 1.00 78.62 213 ASN A O 1
ATOM 1756 N N . MET A 1 214 ? 5.139 14.497 26.445 1.00 86.25 214 MET A N 1
ATOM 1757 C CA . MET A 1 214 ? 5.157 15.579 25.457 1.00 86.25 214 MET A CA 1
ATOM 1758 C C . MET A 1 214 ? 6.569 15.791 24.902 1.00 86.25 214 MET A C 1
ATOM 1760 O O . MET A 1 214 ? 6.729 15.880 23.686 1.00 86.25 214 MET A O 1
ATOM 1764 N N . GLU A 1 215 ? 7.584 15.784 25.767 1.00 86.75 215 GLU A N 1
ATOM 1765 C CA . GLU A 1 215 ? 8.988 15.940 25.372 1.00 86.75 215 GLU A CA 1
ATOM 1766 C C . GLU A 1 215 ? 9.466 14.781 24.477 1.00 86.75 215 GLU A C 1
ATOM 1768 O O . GLU A 1 215 ? 10.126 15.006 23.460 1.00 86.75 215 GLU A O 1
ATOM 1773 N N . GLU A 1 216 ? 9.056 13.541 24.773 1.00 86.81 216 GLU A N 1
ATOM 1774 C CA . GLU A 1 216 ? 9.374 12.383 23.924 1.00 86.81 216 GLU A CA 1
ATOM 1775 C C . GLU A 1 216 ? 8.728 12.488 22.529 1.00 86.81 216 GLU A C 1
ATOM 1777 O O . GLU A 1 216 ? 9.365 12.187 21.514 1.00 86.81 216 GLU A O 1
ATOM 1782 N N . LEU A 1 217 ? 7.480 12.960 22.450 1.00 89.75 217 LEU A N 1
ATOM 1783 C CA . LEU A 1 217 ? 6.798 13.188 21.171 1.00 89.75 217 LEU A CA 1
ATOM 1784 C C . LEU A 1 217 ? 7.458 14.305 20.356 1.00 89.75 217 LEU A C 1
ATOM 1786 O O . LEU A 1 217 ? 7.582 14.184 19.133 1.00 89.75 217 LEU A O 1
ATOM 1790 N N . GLU A 1 218 ? 7.888 15.383 21.010 1.00 92.06 218 GLU A N 1
ATOM 1791 C CA . GLU A 1 218 ? 8.627 16.462 20.355 1.00 92.06 218 GLU A CA 1
ATOM 1792 C C . GLU A 1 218 ? 9.975 15.972 19.825 1.00 92.06 218 GLU A C 1
ATOM 1794 O O . GLU A 1 218 ? 10.312 16.252 18.671 1.00 92.06 218 GLU A O 1
ATOM 1799 N N . PHE A 1 219 ? 10.696 15.164 20.603 1.00 93.81 219 PHE A N 1
ATOM 1800 C CA . PHE A 1 219 ? 11.952 14.557 20.173 1.00 93.81 219 PHE A CA 1
ATOM 1801 C C . PHE A 1 219 ? 11.768 13.676 18.928 1.00 93.81 219 PHE A C 1
ATOM 1803 O O . PHE A 1 219 ? 12.461 13.869 17.925 1.00 93.81 219 PHE A O 1
ATOM 1810 N N . GLN A 1 220 ? 10.777 12.776 18.936 1.00 92.12 220 GLN A N 1
ATOM 1811 C CA . GLN A 1 220 ? 10.459 11.931 17.776 1.00 92.12 220 GLN A CA 1
ATOM 1812 C C . GLN A 1 220 ? 10.093 12.766 16.541 1.00 92.12 220 GLN A C 1
ATOM 1814 O O . GLN A 1 220 ? 10.473 12.433 15.416 1.00 92.12 220 GLN A O 1
ATOM 1819 N N . ARG A 1 221 ? 9.374 13.877 16.731 1.00 94.44 221 ARG A N 1
ATOM 1820 C CA . ARG A 1 221 ? 9.017 14.787 15.636 1.00 94.44 221 ARG A CA 1
ATOM 1821 C C . ARG A 1 221 ? 10.247 15.483 15.053 1.00 94.44 221 ARG A C 1
ATOM 1823 O O . ARG A 1 221 ? 10.358 15.582 13.830 1.00 94.44 221 ARG A O 1
ATOM 1830 N N . VAL A 1 222 ? 11.168 15.953 15.894 1.00 96.56 222 VAL A N 1
ATOM 1831 C CA . VAL A 1 222 ? 12.424 16.582 15.449 1.00 96.56 222 VAL A CA 1
ATOM 1832 C C . VAL A 1 222 ? 13.296 15.580 14.690 1.00 96.56 222 VAL A C 1
ATOM 1834 O O . VAL A 1 222 ? 13.839 15.916 13.634 1.00 96.56 222 VAL A O 1
ATOM 1837 N N . GLU A 1 223 ? 13.382 14.340 15.166 1.00 95.94 223 GLU A N 1
ATOM 1838 C CA . GLU A 1 223 ? 14.113 13.267 14.487 1.00 95.94 223 GLU A CA 1
ATOM 1839 C C . GLU A 1 223 ? 13.519 12.971 13.099 1.00 95.94 223 GLU A C 1
ATOM 1841 O O . GLU A 1 223 ? 14.245 12.952 12.101 1.00 95.94 223 GLU A O 1
ATOM 1846 N N . GLN A 1 224 ? 12.191 12.848 12.998 1.00 93.81 224 GLN A N 1
ATOM 1847 C CA . GLN A 1 224 ? 11.500 12.654 11.718 1.00 93.81 224 GLN A CA 1
ATOM 1848 C C . GLN A 1 224 ? 11.738 13.812 10.743 1.00 93.81 224 GLN A C 1
ATOM 1850 O O . GLN A 1 224 ? 12.024 13.578 9.567 1.00 93.81 224 GLN A O 1
ATOM 1855 N N . LEU A 1 225 ? 11.663 15.060 11.213 1.00 96.00 225 LEU A N 1
ATOM 1856 C CA . LEU A 1 225 ? 11.938 16.236 10.381 1.00 96.00 225 LEU A CA 1
ATOM 1857 C C . LEU A 1 225 ? 13.393 16.267 9.901 1.00 96.00 225 LEU A C 1
ATOM 1859 O O . LEU A 1 225 ? 13.656 16.627 8.752 1.00 96.00 225 LEU A O 1
ATOM 1863 N N . THR A 1 226 ? 14.331 15.845 10.747 1.00 95.25 226 THR A N 1
ATOM 1864 C CA . THR A 1 226 ? 15.752 15.744 10.389 1.00 95.25 226 THR A CA 1
ATOM 1865 C C . THR A 1 226 ? 15.974 14.680 9.313 1.00 95.25 226 THR A C 1
ATOM 1867 O O . THR A 1 226 ? 16.673 14.936 8.332 1.00 95.25 226 THR A O 1
ATOM 1870 N N . ALA A 1 227 ? 15.318 13.522 9.436 1.00 92.81 227 ALA A N 1
ATOM 1871 C CA . ALA A 1 227 ? 15.369 12.464 8.429 1.00 92.81 227 ALA A CA 1
ATOM 1872 C C . ALA A 1 227 ? 14.774 12.912 7.081 1.00 92.81 227 ALA A C 1
ATOM 1874 O O . ALA A 1 227 ? 15.375 12.680 6.033 1.00 92.81 227 ALA A O 1
ATOM 1875 N N . ILE A 1 228 ? 13.630 13.609 7.097 1.00 94.62 228 ILE A N 1
ATOM 1876 C CA . ILE A 1 228 ? 13.015 14.169 5.881 1.00 94.62 228 ILE A CA 1
ATOM 1877 C C . ILE A 1 228 ? 13.953 15.185 5.220 1.00 94.62 228 ILE A C 1
ATOM 1879 O O . ILE A 1 228 ? 14.143 15.142 4.005 1.00 94.62 228 ILE A O 1
ATOM 1883 N N . ARG A 1 229 ? 14.582 16.068 6.005 1.00 97.19 229 ARG A N 1
ATOM 1884 C CA . ARG A 1 229 ? 15.537 17.056 5.487 1.00 97.19 229 ARG A CA 1
ATOM 1885 C C . ARG A 1 229 ? 16.734 16.393 4.802 1.00 97.19 229 ARG A C 1
ATOM 1887 O O . ARG A 1 229 ? 17.092 16.812 3.706 1.00 97.19 229 ARG A O 1
ATOM 1894 N N . ALA A 1 230 ? 17.307 15.352 5.407 1.00 94.44 230 ALA A N 1
ATOM 1895 C CA . ALA A 1 230 ? 18.426 14.612 4.821 1.00 94.44 230 ALA A CA 1
ATOM 1896 C C . ALA A 1 230 ? 18.048 13.945 3.485 1.00 94.44 230 ALA A C 1
ATOM 1898 O O . ALA A 1 230 ? 18.822 13.985 2.530 1.00 94.44 230 ALA A O 1
ATOM 1899 N N . LEU A 1 231 ? 16.837 13.382 3.387 1.00 94.94 231 LEU A N 1
ATOM 1900 C CA . LEU A 1 231 ? 16.333 12.797 2.139 1.00 94.94 231 LEU A CA 1
ATOM 1901 C C . LEU A 1 231 ? 16.126 13.849 1.041 1.00 94.94 231 LEU A C 1
ATOM 1903 O O . LEU A 1 231 ? 16.463 13.600 -0.116 1.00 94.94 231 LEU A O 1
ATOM 1907 N N . LEU A 1 232 ? 15.600 15.027 1.389 1.00 95.19 232 LEU A N 1
ATOM 1908 C CA . LEU A 1 232 ? 15.438 16.132 0.438 1.00 95.19 232 LEU A CA 1
ATOM 1909 C C . LEU A 1 232 ? 16.789 16.648 -0.069 1.00 95.19 232 LEU A C 1
ATOM 1911 O O . LEU A 1 232 ? 16.937 16.901 -1.263 1.00 95.19 232 LEU A O 1
ATOM 1915 N N . GLU A 1 233 ? 17.783 16.755 0.811 1.00 97.12 233 GLU A N 1
ATOM 1916 C CA . GLU A 1 233 ? 19.142 17.153 0.441 1.00 97.12 233 GLU A CA 1
ATOM 1917 C C . GLU A 1 233 ? 19.787 16.135 -0.510 1.00 97.12 233 GLU A C 1
ATOM 1919 O O . GLU A 1 233 ? 20.310 16.514 -1.558 1.00 97.12 233 GLU A O 1
ATOM 1924 N N . GLN A 1 234 ? 19.655 14.835 -0.225 1.00 96.81 234 GLN A N 1
ATOM 1925 C CA . GLN A 1 234 ? 20.120 13.779 -1.127 1.00 96.81 234 GLN A CA 1
ATOM 1926 C C . GLN A 1 234 ? 19.419 13.837 -2.494 1.00 96.81 234 GLN A C 1
ATOM 1928 O O . GLN A 1 234 ? 20.067 13.695 -3.533 1.00 96.81 234 GLN A O 1
ATOM 1933 N N . SER A 1 235 ? 18.103 14.067 -2.508 1.00 95.38 235 SER A N 1
ATOM 1934 C CA . SER A 1 235 ? 17.335 14.210 -3.748 1.00 95.38 235 SER A CA 1
ATOM 1935 C C . SER A 1 235 ? 17.810 15.405 -4.579 1.00 95.38 235 SER A C 1
ATOM 1937 O O . SER A 1 235 ? 17.904 15.297 -5.802 1.00 95.38 235 SER A O 1
ATOM 1939 N N . ALA A 1 236 ? 18.135 16.530 -3.936 1.00 96.94 236 ALA A N 1
ATOM 1940 C CA . ALA A 1 236 ? 18.646 17.718 -4.614 1.00 96.94 236 ALA A CA 1
ATOM 1941 C C . ALA A 1 236 ? 20.019 17.463 -5.260 1.00 96.94 236 ALA A C 1
ATOM 1943 O O . ALA A 1 236 ? 20.232 17.847 -6.411 1.00 96.94 236 ALA A O 1
ATOM 1944 N N . VAL A 1 237 ? 20.917 16.753 -4.565 1.00 97.56 237 VAL A N 1
ATOM 1945 C CA . VAL A 1 237 ? 22.229 16.358 -5.109 1.00 97.56 237 VAL A CA 1
ATOM 1946 C C . VAL A 1 237 ? 22.067 15.475 -6.348 1.00 97.56 237 VAL A C 1
ATOM 1948 O O . VAL A 1 237 ? 22.653 15.766 -7.388 1.00 97.56 237 VAL A O 1
ATOM 1951 N N . LEU A 1 238 ? 21.213 14.449 -6.289 1.00 95.25 238 LEU A N 1
ATOM 1952 C CA . LEU A 1 238 ? 20.960 13.572 -7.440 1.00 95.25 238 LEU A CA 1
ATOM 1953 C C . LEU A 1 238 ? 20.360 14.330 -8.634 1.00 95.25 238 LEU A C 1
ATOM 1955 O O . LEU A 1 238 ? 20.690 14.053 -9.789 1.00 95.25 238 LEU A O 1
ATOM 1959 N N . GLN A 1 239 ? 19.483 15.302 -8.375 1.00 96.12 239 GLN A N 1
ATOM 1960 C CA . GLN A 1 239 ? 18.923 16.149 -9.426 1.00 96.12 239 GLN A CA 1
ATOM 1961 C C . GLN A 1 239 ? 19.995 17.037 -10.070 1.00 96.12 239 GLN A C 1
ATOM 1963 O O . GLN A 1 239 ? 19.999 17.199 -11.294 1.00 96.12 239 GLN A O 1
ATOM 1968 N N . GLN A 1 240 ? 20.928 17.569 -9.279 1.00 97.44 240 GLN A N 1
ATOM 1969 C CA . GLN A 1 240 ? 22.072 18.313 -9.794 1.00 97.44 240 GLN A CA 1
ATOM 1970 C C . GLN A 1 240 ? 22.971 17.424 -10.668 1.00 97.44 240 GLN A C 1
ATOM 1972 O O . GLN A 1 240 ? 23.258 17.797 -11.806 1.00 97.44 240 GLN A O 1
ATOM 1977 N N . GLU A 1 241 ? 23.341 16.228 -10.199 1.00 97.94 241 GLU A N 1
ATOM 1978 C CA . GLU A 1 241 ? 24.152 15.270 -10.969 1.00 97.94 241 GLU A CA 1
ATOM 1979 C C . GLU A 1 241 ? 23.484 14.897 -12.303 1.00 97.94 241 GLU A C 1
ATOM 1981 O O . GLU A 1 241 ? 24.125 14.880 -13.359 1.00 97.94 241 GLU A O 1
ATOM 1986 N N . ARG A 1 242 ? 22.164 14.660 -12.290 1.00 97.75 242 ARG A N 1
ATOM 1987 C CA . ARG A 1 242 ? 21.380 14.410 -13.509 1.00 97.75 242 ARG A CA 1
ATOM 1988 C C . ARG A 1 242 ? 21.480 15.580 -14.491 1.00 97.75 242 ARG A C 1
ATOM 1990 O O . ARG A 1 242 ? 21.675 15.354 -15.689 1.00 97.75 242 ARG A O 1
ATOM 1997 N N . ASN A 1 243 ? 21.349 16.812 -14.006 1.00 97.81 243 ASN A N 1
ATOM 1998 C CA . ASN A 1 243 ? 21.430 18.010 -14.842 1.00 97.81 243 ASN A CA 1
ATOM 1999 C C . ASN A 1 243 ? 22.835 18.198 -15.435 1.00 97.81 243 ASN A C 1
ATOM 2001 O O . ASN A 1 243 ? 22.964 18.531 -16.615 1.00 97.81 243 ASN A O 1
ATOM 2005 N N . GLU A 1 244 ? 23.886 17.919 -14.664 1.00 98.25 244 GLU A N 1
ATOM 2006 C CA . GLU A 1 244 ? 25.273 17.959 -15.141 1.00 98.25 244 GLU A CA 1
ATOM 2007 C C . GLU A 1 244 ? 25.526 16.931 -16.255 1.00 98.25 244 GLU A C 1
ATOM 2009 O O . GLU A 1 244 ? 26.136 17.252 -17.282 1.00 98.25 244 GLU A O 1
ATOM 2014 N N . LEU A 1 245 ? 25.003 15.709 -16.109 1.00 98.06 245 LEU A N 1
ATOM 2015 C CA . LEU A 1 245 ? 25.095 14.675 -17.143 1.00 98.06 245 LEU A CA 1
ATOM 2016 C C . LEU A 1 245 ? 24.341 15.060 -18.420 1.00 98.06 245 LEU A C 1
ATOM 2018 O O . LEU A 1 245 ? 24.866 14.864 -19.521 1.00 98.06 245 LEU A O 1
ATOM 2022 N N . LEU A 1 246 ? 23.144 15.639 -18.294 1.00 98.06 246 LEU A N 1
ATOM 2023 C CA . LEU A 1 246 ? 22.389 16.159 -19.437 1.00 98.06 246 LEU A CA 1
ATOM 2024 C C . LEU A 1 246 ? 23.156 17.274 -20.154 1.00 98.06 246 LEU A C 1
ATOM 2026 O O . LEU A 1 246 ? 23.254 17.261 -21.384 1.00 98.06 246 LEU A O 1
ATOM 2030 N N . HIS A 1 247 ? 23.763 18.192 -19.402 1.00 98.12 247 HIS A N 1
ATOM 2031 C CA . HIS A 1 247 ? 24.585 19.252 -19.973 1.00 98.12 247 HIS A CA 1
ATOM 2032 C C . HIS A 1 247 ? 25.797 18.681 -20.727 1.00 98.12 247 HIS A C 1
ATOM 2034 O O . HIS A 1 247 ? 26.037 19.041 -21.881 1.00 98.12 247 HIS A O 1
ATOM 2040 N N . LYS A 1 248 ? 26.508 17.713 -20.133 1.00 98.44 248 LYS A N 1
ATOM 2041 C CA . LYS A 1 248 ? 27.645 17.028 -20.771 1.00 98.44 248 LYS A CA 1
ATOM 2042 C C . LYS A 1 248 ? 27.238 16.277 -22.042 1.00 98.44 248 LYS A C 1
ATOM 2044 O O . LYS A 1 248 ? 27.953 16.332 -23.043 1.00 98.44 248 LYS A O 1
ATOM 2049 N N . ARG A 1 249 ? 26.082 15.604 -22.032 1.00 98.50 249 ARG A N 1
ATOM 2050 C CA . ARG A 1 249 ? 25.510 14.943 -23.218 1.00 98.50 249 ARG A CA 1
ATOM 2051 C C . ARG A 1 249 ? 25.271 15.950 -24.344 1.00 98.50 249 ARG A C 1
ATOM 2053 O O . ARG A 1 249 ? 25.661 15.689 -25.480 1.00 98.50 249 ARG A O 1
ATOM 2060 N N . ASN A 1 250 ? 24.658 17.090 -24.031 1.00 98.25 250 ASN A N 1
ATOM 2061 C CA . ASN A 1 250 ? 24.357 18.125 -25.021 1.00 98.25 250 ASN A CA 1
ATOM 2062 C C . ASN A 1 250 ? 25.645 18.727 -25.611 1.00 98.25 250 ASN A C 1
ATOM 2064 O O . ASN A 1 250 ? 25.759 18.824 -26.831 1.00 98.25 250 ASN A O 1
ATOM 2068 N N . GLN A 1 251 ? 26.663 19.000 -24.786 1.00 98.62 251 GLN A N 1
ATOM 2069 C CA . GLN A 1 251 ? 27.978 19.451 -25.267 1.00 98.62 251 GLN A CA 1
ATOM 2070 C C . GLN A 1 251 ? 28.626 18.452 -26.240 1.00 98.62 251 GLN A C 1
ATOM 2072 O O . GLN A 1 251 ? 29.149 18.841 -27.285 1.00 98.62 251 GLN A O 1
ATOM 2077 N N . LEU A 1 252 ? 28.592 17.152 -25.924 1.00 98.50 252 LEU A N 1
ATOM 2078 C CA . LEU A 1 252 ? 29.135 16.114 -26.810 1.00 98.50 252 LEU A CA 1
ATOM 2079 C C . LEU A 1 252 ? 28.373 16.040 -28.140 1.00 98.50 252 LEU A C 1
ATOM 2081 O O . LEU A 1 252 ? 28.984 15.866 -29.196 1.00 98.50 252 LEU A O 1
ATOM 2085 N N . MET A 1 253 ? 27.051 16.208 -28.102 1.00 98.38 253 MET A N 1
ATOM 2086 C CA . MET A 1 253 ? 26.217 16.244 -29.302 1.00 98.38 253 MET A CA 1
ATOM 2087 C C . MET A 1 253 ? 26.556 17.449 -30.190 1.00 98.38 253 MET A C 1
ATOM 2089 O O . MET A 1 253 ? 26.724 17.288 -31.400 1.00 98.38 253 MET A O 1
ATOM 2093 N N . GLU A 1 254 ? 26.739 18.635 -29.610 1.00 98.44 254 GLU A N 1
ATOM 2094 C CA . GLU A 1 254 ? 27.178 19.829 -30.343 1.00 98.44 254 GLU A CA 1
ATOM 2095 C C . GLU A 1 254 ? 28.553 19.631 -30.989 1.00 98.44 254 GLU A C 1
ATOM 2097 O O . GLU A 1 254 ? 28.741 19.937 -32.172 1.00 98.44 254 GLU A O 1
ATOM 2102 N N . GLN A 1 255 ? 29.507 19.057 -30.248 1.00 98.38 255 GLN A N 1
ATOM 2103 C CA . GLN A 1 255 ? 30.829 18.720 -30.779 1.00 98.38 255 GLN A CA 1
ATOM 2104 C C . GLN A 1 255 ? 30.718 17.761 -31.967 1.00 98.38 255 GLN A C 1
ATOM 2106 O O . GLN A 1 255 ? 31.317 18.015 -33.017 1.00 98.38 255 GLN A O 1
ATOM 2111 N N . TYR A 1 256 ? 29.908 16.709 -31.845 1.00 98.31 256 TYR A N 1
ATOM 2112 C CA . TYR A 1 256 ? 29.661 15.754 -32.923 1.00 98.31 256 TYR A CA 1
ATOM 2113 C C . TYR A 1 256 ? 29.060 16.427 -34.164 1.00 98.31 256 TYR A C 1
ATOM 2115 O O . TYR A 1 256 ? 29.576 16.255 -35.274 1.00 98.31 256 TYR A O 1
ATOM 2123 N N . LEU A 1 257 ? 28.012 17.238 -33.993 1.00 98.06 257 LEU A N 1
ATOM 2124 C CA . LEU A 1 257 ? 27.373 17.959 -35.095 1.00 98.06 257 LEU A CA 1
ATOM 2125 C C . LEU A 1 257 ? 28.347 18.933 -35.766 1.00 98.06 257 LEU A C 1
ATOM 2127 O O . LEU A 1 257 ? 28.386 19.013 -36.995 1.00 98.06 257 LEU A O 1
ATOM 2131 N N . SER A 1 258 ? 29.180 19.625 -34.986 1.00 98.31 258 SER A N 1
ATOM 2132 C CA . SER A 1 258 ? 30.210 20.520 -35.518 1.00 98.31 258 SER A CA 1
ATOM 2133 C C . SER A 1 258 ? 31.254 19.765 -36.351 1.00 98.31 258 SER 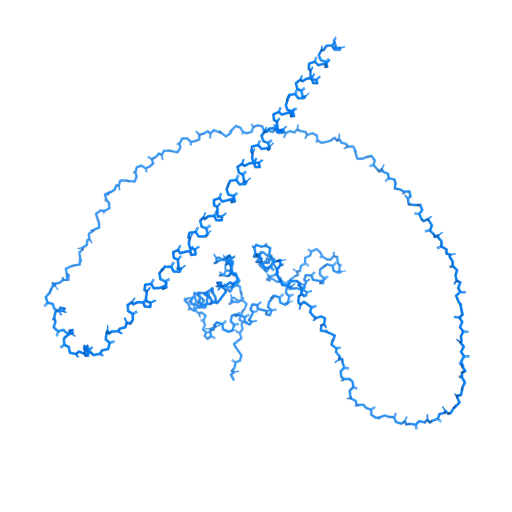A C 1
ATOM 2135 O O . SER A 1 258 ? 31.617 20.211 -37.441 1.00 98.31 258 SER A O 1
ATOM 2137 N N . ALA A 1 259 ? 31.689 18.587 -35.893 1.00 98.19 259 ALA A N 1
ATOM 2138 C CA . ALA A 1 259 ? 32.633 17.740 -36.611 1.00 98.19 259 ALA A CA 1
ATOM 2139 C C . ALA A 1 259 ? 32.020 17.181 -37.901 1.00 98.19 259 ALA A C 1
ATOM 2141 O O . ALA A 1 259 ? 32.693 17.141 -38.931 1.00 98.19 259 ALA A O 1
ATOM 2142 N N . LYS A 1 260 ? 30.736 16.802 -37.869 1.00 98.12 260 LYS A N 1
ATOM 2143 C CA . LYS A 1 260 ? 29.990 16.333 -39.043 1.00 98.12 260 LYS A CA 1
ATOM 2144 C C . LYS A 1 260 ? 29.849 17.433 -40.097 1.00 98.12 260 LYS A C 1
ATOM 2146 O O . LYS A 1 260 ? 30.127 17.179 -41.263 1.00 98.12 260 LYS A O 1
ATOM 2151 N N . ARG A 1 261 ? 29.512 18.665 -39.689 1.00 98.06 261 ARG A N 1
ATOM 2152 C CA . ARG A 1 261 ? 29.429 19.830 -40.594 1.00 98.06 261 ARG A CA 1
ATOM 2153 C C . ARG A 1 261 ? 30.759 20.165 -41.270 1.00 98.06 261 ARG A C 1
ATOM 2155 O O . ARG A 1 261 ? 30.735 20.693 -42.365 1.00 98.06 261 ARG A O 1
ATOM 2162 N N . ARG A 1 262 ? 31.901 19.867 -40.639 1.00 97.62 262 ARG A N 1
ATOM 2163 C CA . ARG A 1 262 ? 33.238 20.092 -41.226 1.00 97.62 262 ARG A CA 1
ATOM 2164 C C . ARG A 1 262 ? 33.658 19.036 -42.254 1.00 97.62 262 ARG A C 1
ATOM 2166 O O . ARG A 1 262 ? 34.653 19.249 -42.937 1.00 97.62 262 ARG A O 1
ATOM 2173 N N . ARG A 1 263 ? 32.988 17.880 -42.300 1.00 96.44 263 ARG A N 1
ATOM 2174 C CA . ARG A 1 263 ? 33.309 16.785 -43.236 1.00 96.44 263 ARG A CA 1
ATOM 2175 C C . ARG A 1 263 ? 32.518 16.853 -44.543 1.00 96.44 263 ARG A C 1
ATOM 2177 O O . ARG A 1 263 ? 32.930 16.204 -45.498 1.00 96.44 263 ARG A O 1
ATOM 2184 N N . ASN A 1 264 ? 31.408 17.586 -44.548 1.00 87.38 264 ASN A N 1
ATOM 2185 C CA . ASN A 1 264 ? 30.596 17.863 -45.731 1.00 87.38 264 ASN A CA 1
ATOM 2186 C C . ASN A 1 264 ? 31.056 19.167 -46.380 1.00 87.38 264 ASN A C 1
ATOM 2188 O O . ASN A 1 264 ? 30.988 19.239 -47.623 1.00 87.38 264 ASN A O 1
#

Sequence (264 aa):
MMSHKWSRQETKMLLEMIIAHNPTSLALKTRLWHKVVKEMQLMGATNINVRNVDRKFRNMMRTYRDNKRRIEHAGVPYSNWEFYPMMQFITKDWRFSAADESNDKTYVEATDESNEQTYVEATDESNDERYVEATDESKEKTEVEVEVEEFDDKLLLEADEEEEEEDDDDVVCIDDDIEIKSDIDLEPTQIMEHANTADDEARDVDIDAAYGNMEELEFQRVEQLTAIRALLEQSAVLQQERNELLHKRNQLMEQYLSAKRRRN

Foldseek 3Di:
DDQDDDDPVNLVLLLVLCVVVVPQDPVCLQVSLVVSQVVSVVVPDPPDDSVNSVVSVVVVLVVLVVQVVCCVVVVPPDDPPPCNVSVVVSVVSHPPPPDPPVPPDPPPPPPPDDDDDDDDDDDDDDDDDDDDDDDDDDDDDDDDPDDDPPDPPDDDDPPPPPPDDPPPPPPPPPPPPPPPPPPPPPPPPPPPPPDPDDDPPPPPPPPVVVVVVVVVVVVVVVVVVVVVVVVVVVVVVVVVVVVVVVVVVVVVVVVVVVVVVVVD

Organism: Drosophila busckii (NCBI:txid30019)

Mean predicted aligned error: 19.77 Å